Protein AF-A0A2S0KLB3-F1 (afdb_monomer)

Radius of gyration: 21.12 Å; Cα contacts (8 Å, |Δi|>4): 701; chains: 1; bounding box: 52×57×59 Å

pLDDT: mean 80.95, std 12.19, range [44.28, 96.44]

Mean predicted aligned error: 9.34 Å

Structure (mmCIF, N/CA/C/O backbone):
data_AF-A0A2S0KLB3-F1
#
_entry.id   AF-A0A2S0KLB3-F1
#
loop_
_atom_site.group_PDB
_atom_site.id
_atom_site.type_symbol
_atom_site.label_atom_id
_atom_site.label_alt_id
_atom_site.label_comp_id
_atom_site.label_asym_id
_atom_site.label_entity_id
_atom_site.label_seq_id
_atom_site.pdbx_PDB_ins_code
_atom_site.Cartn_x
_atom_site.Cartn_y
_atom_site.Cartn_z
_atom_site.occupancy
_atom_site.B_iso_or_equiv
_atom_site.auth_seq_id
_atom_site.auth_comp_id
_atom_site.auth_asym_id
_atom_site.auth_atom_id
_atom_site.pdbx_PDB_model_num
ATOM 1 N N . MET A 1 1 ? -7.051 14.221 -6.374 1.00 52.59 1 MET A N 1
ATOM 2 C CA . MET A 1 1 ? -5.696 14.296 -5.794 1.00 52.59 1 MET A CA 1
ATOM 3 C C . MET A 1 1 ? -5.839 14.558 -4.306 1.00 52.59 1 MET A C 1
ATOM 5 O O . MET A 1 1 ? -6.604 15.444 -3.936 1.00 52.59 1 MET A O 1
ATOM 9 N N . LEU A 1 2 ? -5.177 13.761 -3.472 1.00 54.44 2 LEU A N 1
ATOM 10 C CA . LEU A 1 2 ? -5.046 14.042 -2.041 1.00 54.44 2 LEU A CA 1
ATOM 11 C C . LEU A 1 2 ? -3.918 15.052 -1.850 1.00 54.44 2 LEU A C 1
ATOM 13 O O . LEU A 1 2 ? -2.871 14.903 -2.474 1.00 54.44 2 LEU A O 1
ATOM 17 N N . ALA A 1 3 ? -4.148 16.088 -1.052 1.00 56.41 3 ALA A N 1
ATOM 18 C CA . ALA A 1 3 ? -3.131 17.074 -0.711 1.00 56.41 3 ALA A CA 1
ATOM 19 C C . ALA A 1 3 ? -3.462 17.727 0.633 1.00 56.41 3 ALA A C 1
ATOM 21 O O . ALA A 1 3 ? -4.631 17.884 0.984 1.00 56.41 3 ALA A O 1
ATOM 22 N N . SER A 1 4 ? -2.447 18.178 1.360 1.00 50.91 4 SER A N 1
ATOM 23 C CA . SER A 1 4 ? -2.658 18.911 2.607 1.00 50.91 4 SER A CA 1
ATOM 24 C C . SER A 1 4 ? -2.871 20.404 2.321 1.00 50.91 4 SER A C 1
ATOM 26 O O . SER A 1 4 ? -2.169 21.022 1.518 1.00 50.91 4 SER A O 1
ATOM 28 N N . LYS A 1 5 ? -3.873 21.007 2.962 1.00 48.81 5 LYS A N 1
ATOM 29 C CA . LYS A 1 5 ? -4.215 22.429 2.853 1.00 48.81 5 LYS A CA 1
ATOM 30 C C . LYS A 1 5 ? -3.692 23.181 4.061 1.00 48.81 5 LYS A C 1
ATOM 32 O O . LYS A 1 5 ? -3.936 22.771 5.188 1.00 48.81 5 LYS A O 1
ATOM 37 N N . LYS A 1 6 ? -3.058 24.332 3.837 1.00 44.28 6 LYS A N 1
ATOM 38 C CA . LYS A 1 6 ? -2.685 25.228 4.931 1.00 44.28 6 LYS A CA 1
ATOM 39 C C . LYS A 1 6 ? -3.935 25.800 5.615 1.00 44.28 6 LYS A C 1
ATOM 41 O O . LYS A 1 6 ? -4.765 26.432 4.959 1.00 44.28 6 LYS A O 1
ATOM 46 N N . ASN A 1 7 ? -4.058 25.609 6.921 1.00 53.88 7 ASN A N 1
ATOM 47 C CA . ASN A 1 7 ? -5.077 26.222 7.753 1.00 53.88 7 ASN A CA 1
ATOM 48 C C . ASN A 1 7 ? -4.801 27.733 7.865 1.00 53.88 7 ASN A C 1
ATOM 50 O O . ASN A 1 7 ? -3.812 28.164 8.460 1.00 53.88 7 ASN A O 1
ATOM 54 N N . ASN A 1 8 ? -5.665 28.552 7.261 1.00 46.59 8 ASN A N 1
ATOM 55 C CA . ASN A 1 8 ? -5.492 30.008 7.209 1.00 46.59 8 ASN A CA 1
ATOM 56 C C . ASN A 1 8 ? -5.774 30.712 8.551 1.00 46.59 8 ASN A C 1
ATOM 58 O O . ASN A 1 8 ? -5.526 31.911 8.660 1.00 46.59 8 ASN A O 1
ATOM 62 N N . GLU A 1 9 ? -6.268 29.989 9.559 1.00 49.78 9 GLU A N 1
ATOM 63 C CA . GLU A 1 9 ? -6.502 30.503 10.916 1.00 49.78 9 GLU A CA 1
ATOM 64 C C . GLU A 1 9 ? -5.335 30.211 11.881 1.00 49.78 9 GLU A C 1
ATOM 66 O O . GLU A 1 9 ? -5.358 30.648 13.032 1.00 49.78 9 GLU A O 1
ATOM 71 N N . ALA A 1 10 ? -4.287 29.514 11.420 1.00 46.91 10 ALA A N 1
ATOM 72 C CA . ALA A 1 10 ? -3.115 29.189 12.228 1.00 46.91 10 ALA A CA 1
ATOM 73 C C . ALA A 1 10 ? -2.302 30.449 12.589 1.00 46.91 10 ALA A C 1
ATOM 75 O O . ALA A 1 10 ? -1.880 31.226 11.726 1.00 46.91 10 ALA A O 1
ATOM 76 N N . SER A 1 11 ? -2.066 30.650 13.886 1.00 48.19 11 SER A N 1
ATOM 77 C CA . SER A 1 11 ? -1.257 31.751 14.417 1.00 48.19 11 SER A CA 1
ATOM 78 C C . SER A 1 11 ? 0.243 31.417 14.364 1.00 48.19 11 SER A C 1
ATOM 80 O O . SER A 1 11 ? 0.626 30.266 14.185 1.00 48.19 11 SER A O 1
ATOM 82 N N . GLN A 1 12 ? 1.127 32.401 14.569 1.00 46.44 12 GLN A N 1
ATOM 83 C CA . GLN A 1 12 ? 2.588 32.185 14.543 1.00 46.44 12 GLN A CA 1
ATOM 84 C C . GLN A 1 12 ? 3.124 31.199 15.606 1.00 46.44 12 GLN A C 1
ATOM 86 O O . GLN A 1 12 ? 4.281 30.805 15.511 1.00 46.44 12 GLN A O 1
ATOM 91 N N . ASN A 1 13 ? 2.305 30.797 16.586 1.00 51.09 13 ASN A N 1
ATOM 92 C CA . ASN A 1 13 ? 2.673 29.858 17.656 1.00 51.09 13 ASN A CA 1
ATOM 93 C C . ASN A 1 13 ? 1.993 28.480 17.530 1.00 51.09 13 ASN A C 1
ATOM 95 O O . ASN A 1 13 ? 2.036 27.693 18.471 1.00 51.09 13 ASN A O 1
ATOM 99 N N . THR A 1 14 ? 1.337 28.215 16.405 1.00 51.03 14 THR A N 1
ATOM 100 C CA . THR A 1 14 ? 0.611 26.973 16.107 1.00 51.03 14 THR A CA 1
ATOM 101 C C . THR A 1 14 ? 1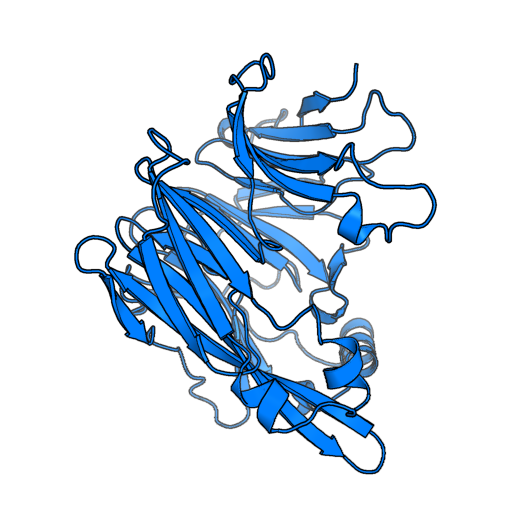.604 25.916 15.593 1.00 51.03 14 THR A C 1
ATOM 103 O O . THR A 1 14 ? 2.495 26.260 14.808 1.00 51.03 14 THR A O 1
ATOM 106 N N . SER A 1 15 ? 1.527 24.667 16.073 1.00 48.34 15 SER A N 1
ATOM 107 C CA . SER A 1 15 ? 2.479 23.610 15.675 1.00 48.34 15 SER A CA 1
ATOM 108 C C . SER A 1 15 ? 2.369 23.331 14.166 1.00 48.34 15 SER A C 1
ATOM 110 O O . SER A 1 15 ? 1.329 23.586 13.566 1.00 48.34 15 SER A O 1
ATOM 112 N N . ILE A 1 16 ? 3.424 22.822 13.513 1.00 49.75 16 ILE A N 1
ATOM 113 C CA . ILE A 1 16 ? 3.393 22.543 12.058 1.00 49.75 16 ILE A CA 1
ATOM 114 C C . ILE A 1 16 ? 2.244 21.597 11.670 1.00 49.75 16 ILE A C 1
ATOM 116 O O . ILE A 1 16 ? 1.658 21.763 10.602 1.00 49.75 16 ILE A O 1
ATOM 120 N N . GLU A 1 17 ? 1.890 20.663 12.548 1.00 49.84 17 GLU A N 1
ATOM 121 C CA . GLU A 1 17 ? 0.785 19.712 12.369 1.00 49.84 17 GLU A CA 1
ATOM 122 C C . GLU A 1 17 ? -0.585 20.413 12.411 1.00 49.84 17 GLU A C 1
ATOM 124 O O . GLU A 1 17 ? -1.495 20.054 11.676 1.00 49.84 17 GLU A O 1
ATOM 129 N N . GLU A 1 18 ? -0.722 21.496 13.180 1.00 53.16 18 GLU A N 1
ATOM 130 C CA . GLU A 1 18 ? -1.932 22.330 13.224 1.00 53.16 18 GLU A CA 1
ATOM 131 C C . GLU A 1 18 ? -2.023 23.326 12.042 1.00 53.16 18 GLU A C 1
ATOM 133 O O . GLU A 1 18 ? -3.058 23.971 11.826 1.00 53.16 18 GLU A O 1
ATOM 138 N N . ILE A 1 19 ? -0.942 23.470 11.261 1.00 54.00 19 ILE A N 1
ATOM 139 C CA . ILE A 1 19 ? -0.879 24.348 10.084 1.00 54.00 19 ILE A CA 1
ATOM 140 C C . ILE A 1 19 ? -1.455 23.663 8.844 1.00 54.00 19 ILE A C 1
ATOM 142 O O . ILE A 1 19 ? -1.856 24.380 7.931 1.00 54.00 19 ILE A O 1
ATOM 146 N N . TYR A 1 20 ? -1.539 22.332 8.778 1.00 56.25 20 TYR A N 1
ATOM 147 C CA . TYR A 1 20 ? -1.995 21.621 7.581 1.00 56.25 20 TYR A CA 1
ATOM 148 C C . TYR A 1 20 ? -3.136 20.642 7.884 1.00 56.25 20 TYR A C 1
ATOM 150 O O . TYR A 1 20 ? -3.095 19.909 8.858 1.00 56.25 20 TYR A O 1
ATOM 158 N N . GLN A 1 21 ? -4.169 20.642 7.041 1.00 70.00 21 GLN A N 1
ATOM 159 C CA . GLN A 1 21 ? -5.309 19.726 7.121 1.00 70.00 21 GLN A CA 1
ATOM 160 C C . GLN A 1 21 ? -5.380 18.862 5.868 1.00 70.00 21 GLN A C 1
ATOM 162 O O . GLN A 1 21 ? -5.258 19.377 4.752 1.00 70.00 21 GLN A O 1
ATOM 167 N N . ASP A 1 22 ? -5.636 17.569 6.034 1.00 76.44 22 ASP A N 1
ATOM 168 C CA . ASP A 1 22 ? -5.776 16.656 4.904 1.00 76.44 22 ASP A CA 1
ATOM 169 C C . ASP A 1 22 ? -7.041 16.955 4.106 1.00 76.44 22 ASP A C 1
ATOM 171 O O . ASP A 1 22 ? -8.154 16.987 4.638 1.00 76.44 22 ASP A O 1
ATOM 175 N N . CYS A 1 23 ? -6.861 17.193 2.806 1.00 74.81 23 CYS A N 1
ATOM 176 C CA . CYS A 1 23 ? -7.927 17.588 1.900 1.00 74.81 23 CYS A CA 1
ATOM 177 C C . CYS A 1 23 ? -7.926 16.741 0.623 1.00 74.81 23 CYS A C 1
ATOM 179 O O . CYS A 1 23 ? -6.888 16.353 0.079 1.00 74.81 23 CYS A O 1
ATOM 181 N N . LEU A 1 24 ? -9.120 16.507 0.087 1.00 80.25 24 LEU A N 1
ATOM 182 C CA . LEU A 1 24 ? -9.308 15.949 -1.245 1.00 80.25 24 LEU A CA 1
ATOM 183 C C . LEU A 1 24 ? -9.639 17.072 -2.223 1.00 80.25 24 LEU A C 1
ATOM 185 O O . LEU A 1 24 ? -10.612 17.805 -2.033 1.00 80.25 24 LEU A O 1
ATOM 189 N N . TYR A 1 25 ? -8.882 17.141 -3.315 1.00 78.06 25 TYR A N 1
ATOM 190 C CA . TYR A 1 25 ? -9.147 18.047 -4.424 1.00 78.06 25 TYR A CA 1
ATOM 191 C C . TYR A 1 25 ? -9.512 17.296 -5.701 1.00 78.06 25 TYR A C 1
ATOM 193 O O . TYR A 1 25 ? -8.871 16.310 -6.084 1.00 78.06 25 TYR A O 1
ATOM 201 N N . GLU A 1 26 ? -10.503 17.825 -6.409 1.00 77.75 26 GLU A N 1
ATOM 202 C CA . GLU A 1 26 ? -10.708 17.569 -7.829 1.00 77.75 26 GLU A CA 1
ATOM 203 C C . GLU A 1 26 ? -9.756 18.471 -8.619 1.00 77.75 26 GLU A C 1
ATOM 205 O O . GLU A 1 26 ? -9.756 19.695 -8.444 1.00 77.75 26 GLU A O 1
ATOM 210 N N . VAL A 1 27 ? -8.943 17.860 -9.477 1.00 70.75 27 VAL A N 1
ATOM 211 C CA . VAL A 1 27 ? -7.998 18.550 -10.359 1.00 70.75 27 VAL A CA 1
ATOM 212 C C . VAL A 1 27 ? -8.228 18.011 -11.761 1.00 70.75 27 VAL A C 1
ATOM 214 O O . VAL A 1 27 ? -8.415 16.802 -11.929 1.00 70.75 27 VAL A O 1
ATOM 217 N N . ARG A 1 28 ? -8.260 18.884 -12.772 1.00 67.00 28 ARG A N 1
ATOM 218 C CA . ARG A 1 28 ? -8.395 18.418 -14.158 1.00 67.00 28 ARG A CA 1
ATOM 219 C C . ARG A 1 28 ? -7.129 17.681 -14.582 1.00 67.00 28 ARG A C 1
ATOM 221 O O . ARG A 1 28 ? -6.047 17.928 -14.062 1.00 67.00 28 ARG A O 1
ATOM 228 N N . ILE A 1 29 ? -7.264 16.805 -15.575 1.00 62.34 29 ILE A N 1
ATOM 229 C CA . ILE A 1 29 ? -6.150 16.001 -16.109 1.00 62.34 29 ILE A CA 1
ATOM 230 C C . ILE A 1 29 ? -5.000 16.884 -16.625 1.00 62.34 29 ILE A C 1
ATOM 232 O O . ILE A 1 29 ? -3.843 16.490 -16.556 1.00 62.34 29 ILE A O 1
ATOM 236 N N . ASP A 1 30 ? -5.303 18.093 -17.105 1.00 64.69 30 ASP A N 1
ATOM 237 C CA . ASP A 1 30 ? -4.304 19.077 -17.539 1.00 64.69 30 ASP A CA 1
ATOM 238 C C . ASP A 1 30 ? -3.628 19.835 -16.376 1.00 64.69 30 ASP A C 1
ATOM 240 O O . ASP A 1 30 ? -2.866 20.774 -16.608 1.00 64.69 30 ASP A O 1
ATOM 244 N N . GLY A 1 31 ? -3.924 19.456 -15.128 1.00 55.00 31 GLY A N 1
ATOM 245 C CA . GLY A 1 31 ? -3.433 20.095 -13.910 1.00 55.00 31 GLY A CA 1
ATOM 246 C C . GLY A 1 31 ? -4.109 21.429 -13.583 1.00 55.00 31 GLY A C 1
ATOM 247 O O . GLY A 1 31 ? -3.755 22.064 -12.592 1.00 55.00 31 GLY A O 1
ATOM 248 N N . SER A 1 32 ? -5.067 21.887 -14.398 1.00 62.28 32 SER A N 1
ATOM 249 C CA . SER A 1 32 ? -5.765 23.152 -14.180 1.00 62.28 32 SER A CA 1
ATOM 250 C C . SER A 1 32 ? -7.014 22.985 -13.314 1.00 62.28 32 SER A C 1
ATOM 252 O O . SER A 1 32 ? -7.709 21.972 -13.352 1.00 62.28 32 SER A O 1
ATOM 254 N N . GLY A 1 33 ? -7.350 24.035 -12.564 1.00 61.62 33 GLY A N 1
ATOM 255 C CA . GLY A 1 33 ? -8.519 24.037 -11.690 1.00 61.62 33 GLY A CA 1
ATOM 256 C C . GLY A 1 33 ? -8.324 23.168 -10.446 1.00 61.62 33 GLY A C 1
ATOM 257 O O . GLY A 1 33 ? -7.847 22.042 -10.506 1.00 61.62 33 GLY A O 1
ATOM 258 N N . GLN A 1 34 ? -8.720 23.712 -9.302 1.00 75.88 34 GLN A N 1
ATOM 259 C CA . GLN A 1 34 ? -8.673 23.022 -8.024 1.00 75.88 34 GLN A CA 1
ATOM 260 C C . GLN A 1 34 ? -10.006 23.265 -7.332 1.00 75.88 34 GLN A C 1
ATOM 262 O O . GLN A 1 34 ? -10.343 24.404 -7.002 1.00 75.88 34 GLN A O 1
ATOM 267 N N . LYS A 1 35 ? -10.787 22.202 -7.154 1.00 81.12 35 LYS A N 1
ATOM 268 C CA . LYS A 1 35 ? -12.031 22.247 -6.386 1.00 81.12 35 LYS A CA 1
ATOM 269 C C . LYS A 1 35 ? -11.860 21.378 -5.155 1.00 81.12 35 LYS A C 1
ATOM 271 O O . LYS A 1 35 ? -11.638 20.177 -5.267 1.00 81.12 35 LYS A O 1
ATOM 276 N N . GLU A 1 36 ? -11.944 22.000 -3.988 1.00 85.38 36 GLU A N 1
ATOM 277 C CA . GLU A 1 36 ? -11.981 21.284 -2.717 1.00 85.38 36 GLU A CA 1
ATOM 278 C C . GLU A 1 36 ? -13.255 20.444 -2.658 1.00 85.38 36 GLU A C 1
ATOM 280 O O . GLU A 1 36 ? -14.358 20.950 -2.882 1.00 85.38 36 GLU A O 1
ATOM 285 N N . LEU A 1 37 ? -13.084 19.149 -2.418 1.00 82.94 37 LEU A N 1
ATOM 286 C CA . LEU A 1 37 ? -14.183 18.210 -2.268 1.00 82.94 37 LEU A CA 1
ATOM 287 C C . LEU A 1 37 ? -14.383 17.861 -0.800 1.00 82.94 37 LEU A C 1
ATOM 289 O O . LEU A 1 37 ? -15.508 17.887 -0.324 1.00 82.94 37 LEU A O 1
ATOM 293 N N . PHE A 1 38 ? -13.316 17.556 -0.072 1.00 83.81 38 PHE A N 1
ATOM 294 C CA . PHE A 1 38 ? -13.410 17.073 1.301 1.00 83.81 38 PHE A CA 1
ATOM 295 C C . PHE A 1 38 ? -12.268 17.634 2.139 1.00 83.81 38 PHE A C 1
ATOM 297 O O . PHE A 1 38 ? -11.142 17.725 1.653 1.00 83.81 38 PHE A O 1
ATOM 304 N N . VAL A 1 39 ? -12.568 17.972 3.391 1.00 83.94 39 VAL A N 1
ATOM 305 C CA . VAL A 1 39 ? -11.584 18.318 4.419 1.00 83.94 39 VAL A CA 1
ATOM 306 C C . VAL A 1 39 ? -11.770 17.319 5.543 1.00 83.94 39 VAL A C 1
ATOM 308 O O . VAL A 1 39 ? -12.872 17.190 6.082 1.00 83.94 39 VAL A O 1
ATOM 311 N N . SER A 1 40 ? -10.711 16.587 5.865 1.00 82.19 40 SER A N 1
ATOM 312 C CA . SER A 1 40 ? -10.782 15.578 6.906 1.00 82.19 40 SER A CA 1
ATOM 313 C C . SER A 1 40 ? -10.896 16.225 8.285 1.00 82.19 40 SER A C 1
ATOM 315 O O . SER A 1 40 ? -10.167 17.176 8.574 1.00 82.19 40 SER A O 1
ATOM 317 N N . PRO A 1 41 ? -11.764 15.711 9.176 1.00 75.94 41 PRO A N 1
ATOM 318 C CA . PRO A 1 41 ? -11.823 16.185 10.555 1.00 75.94 41 PRO A CA 1
ATOM 319 C C . PRO A 1 41 ? -10.599 15.763 11.384 1.00 75.94 41 PRO A C 1
ATOM 321 O O . PRO A 1 41 ? -10.411 16.288 12.478 1.00 75.94 41 PRO A O 1
ATOM 324 N N . LYS A 1 42 ? -9.811 14.794 10.898 1.00 80.44 42 LYS A N 1
ATOM 325 C CA . LYS A 1 42 ? -8.622 14.225 11.552 1.00 80.44 42 LYS A CA 1
ATOM 326 C C . LYS A 1 42 ? -7.543 13.891 10.530 1.00 80.44 42 LYS A C 1
ATOM 328 O O . LYS A 1 42 ? -7.834 13.788 9.342 1.00 80.44 42 LYS A O 1
ATOM 333 N N . GLU A 1 43 ? -6.326 13.665 10.997 1.00 81.12 43 GLU A N 1
ATOM 334 C CA . GLU A 1 43 ? -5.246 13.153 10.155 1.00 81.12 43 GLU A CA 1
ATOM 335 C C . GLU A 1 43 ? -5.639 11.814 9.507 1.00 81.12 43 GLU A C 1
ATOM 337 O O . GLU A 1 43 ? -6.207 10.922 10.155 1.00 81.12 43 GLU A O 1
ATOM 342 N N . LEU A 1 44 ? -5.374 11.702 8.207 1.00 86.06 44 LEU A N 1
ATOM 343 C CA . LEU A 1 44 ? -5.662 10.515 7.416 1.00 86.06 44 LEU A CA 1
ATOM 344 C C . LEU A 1 44 ? -4.439 9.603 7.359 1.00 86.06 44 LEU A C 1
ATOM 346 O O . LEU A 1 44 ? -3.360 10.011 6.950 1.00 86.06 44 LEU A O 1
ATOM 350 N N . TYR A 1 45 ? -4.627 8.326 7.682 1.00 82.88 45 TYR A N 1
ATOM 351 C CA . TYR A 1 45 ? -3.566 7.321 7.543 1.00 82.88 45 TYR A CA 1
ATOM 352 C C . TYR A 1 45 ? -3.462 6.772 6.125 1.00 82.88 45 TYR A C 1
ATOM 354 O O . TYR A 1 45 ? -2.388 6.442 5.631 1.00 82.88 45 TYR A O 1
ATOM 362 N N . SER A 1 46 ? -4.611 6.597 5.489 1.00 84.62 46 SER A N 1
ATOM 363 C CA . SER A 1 46 ? -4.729 5.989 4.177 1.00 84.62 46 SER A CA 1
ATOM 364 C C . SER A 1 46 ? -5.992 6.527 3.536 1.00 84.62 46 SER A C 1
ATOM 366 O O . SER A 1 46 ? -7.003 6.697 4.219 1.00 84.62 46 SER A O 1
ATOM 368 N N . ALA A 1 47 ? -5.953 6.817 2.240 1.00 87.06 47 ALA A N 1
ATOM 369 C CA . ALA A 1 47 ? -7.102 7.374 1.551 1.00 87.06 47 ALA A CA 1
ATOM 370 C C . ALA A 1 47 ? -7.081 7.059 0.055 1.00 87.06 47 ALA A C 1
ATOM 372 O O . ALA A 1 47 ? -6.033 7.084 -0.587 1.00 87.06 47 ALA A O 1
ATOM 373 N N . PHE A 1 48 ? -8.254 6.761 -0.501 1.00 84.69 48 PHE A N 1
ATOM 374 C CA . PHE A 1 48 ? -8.417 6.298 -1.876 1.00 84.69 48 PHE A CA 1
ATOM 375 C C . PHE A 1 48 ? -9.765 6.716 -2.448 1.00 84.69 48 PHE A C 1
ATOM 377 O O . PHE A 1 48 ? -10.750 6.881 -1.732 1.00 84.69 48 PHE A O 1
ATOM 384 N N . VAL A 1 49 ? -9.815 6.824 -3.770 1.00 84.50 49 VAL A N 1
ATOM 385 C CA . VAL A 1 49 ? -11.061 6.966 -4.520 1.00 84.50 49 VAL A CA 1
ATOM 386 C C . VAL A 1 49 ? -11.358 5.647 -5.221 1.00 84.50 49 VAL A C 1
ATOM 388 O O . VAL A 1 49 ? -10.499 5.124 -5.929 1.00 84.50 49 VAL A O 1
ATOM 391 N N . HIS A 1 50 ? -12.566 5.119 -5.033 1.00 86.00 50 HIS A N 1
ATOM 392 C CA . HIS A 1 50 ? -13.030 3.898 -5.688 1.00 86.00 50 HIS A CA 1
ATOM 393 C C . HIS A 1 50 ? -14.555 3.934 -5.875 1.00 86.00 50 HIS A C 1
ATOM 395 O O . HIS A 1 50 ? -15.270 4.306 -4.949 1.00 86.00 50 HIS A O 1
ATOM 401 N N . ASN A 1 51 ? -15.050 3.571 -7.065 1.00 85.69 51 ASN A N 1
ATOM 402 C CA . ASN A 1 51 ? -16.482 3.527 -7.412 1.00 85.69 51 ASN A CA 1
ATOM 403 C C . ASN A 1 51 ? -17.297 4.741 -6.909 1.00 85.69 51 ASN A C 1
ATOM 405 O O . ASN A 1 51 ? -18.291 4.572 -6.217 1.00 85.69 51 ASN A O 1
ATOM 409 N N . ASP A 1 52 ? -16.865 5.969 -7.225 1.00 87.81 52 ASP A N 1
ATOM 410 C CA . ASP A 1 52 ? -17.504 7.238 -6.813 1.00 87.81 52 ASP A CA 1
ATOM 411 C C . ASP A 1 52 ? -17.533 7.532 -5.301 1.00 87.81 52 ASP A C 1
ATOM 413 O O . ASP A 1 52 ? -18.151 8.508 -4.868 1.00 87.81 52 ASP A O 1
ATOM 417 N N . TYR A 1 53 ? -16.815 6.758 -4.489 1.00 91.06 53 TYR A N 1
ATOM 418 C CA . TYR A 1 53 ? -16.618 7.021 -3.066 1.00 91.06 53 TYR A CA 1
ATOM 419 C C . TYR A 1 53 ? -15.176 7.414 -2.767 1.00 91.06 53 TYR A C 1
ATOM 421 O O . TYR A 1 53 ? -14.221 6.920 -3.371 1.00 91.06 53 TYR A O 1
ATOM 429 N N . PHE A 1 54 ? -15.032 8.296 -1.786 1.00 91.44 54 PHE A N 1
ATOM 430 C CA . PHE A 1 54 ? -13.778 8.585 -1.123 1.00 91.44 54 PHE A CA 1
ATOM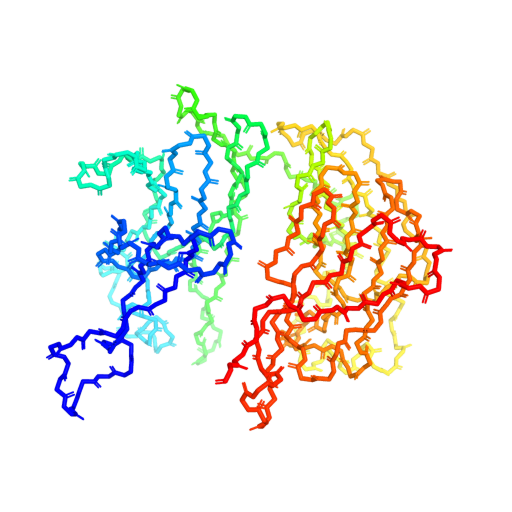 431 C C . PHE A 1 54 ? -13.717 7.781 0.176 1.00 91.44 54 PHE A C 1
ATOM 433 O O . PHE A 1 54 ? -14.548 7.974 1.061 1.00 91.44 54 PHE A O 1
ATOM 440 N N . TYR A 1 55 ? -12.752 6.872 0.263 1.00 92.56 55 TYR A N 1
ATOM 441 C CA . TYR A 1 55 ? -12.485 6.025 1.420 1.00 92.56 55 TYR A CA 1
ATOM 442 C C . TYR A 1 55 ? -11.271 6.551 2.156 1.00 92.56 55 TYR A C 1
ATOM 444 O O . TYR A 1 55 ? -10.281 6.918 1.521 1.00 92.56 55 TYR A O 1
ATOM 452 N N . PHE A 1 56 ? -11.315 6.538 3.480 1.00 92.75 56 PHE A N 1
ATOM 453 C CA . PHE A 1 56 ? -10.201 7.001 4.290 1.00 92.75 56 PHE A CA 1
ATOM 454 C C . PHE A 1 56 ? -10.174 6.330 5.662 1.00 92.75 56 PHE A C 1
ATOM 456 O O . PHE A 1 56 ? -11.193 5.843 6.156 1.00 92.75 56 PHE A O 1
ATOM 463 N N . SER A 1 57 ? -8.994 6.297 6.274 1.00 94.06 57 SER A N 1
ATOM 464 C CA . SER A 1 57 ? -8.794 5.797 7.630 1.00 94.06 57 SER A CA 1
ATOM 465 C C . SER A 1 57 ? -8.286 6.887 8.565 1.00 94.06 57 SER A C 1
ATOM 467 O O . SER A 1 57 ? -7.458 7.715 8.188 1.00 94.06 57 SER A O 1
ATOM 469 N N . THR A 1 58 ? -8.778 6.868 9.802 1.00 92.50 58 THR A N 1
ATOM 470 C CA . THR A 1 58 ? -8.396 7.800 10.874 1.00 92.50 58 THR A CA 1
ATOM 471 C C . THR A 1 58 ? -8.062 7.028 12.146 1.00 92.50 58 THR A C 1
ATOM 473 O O . THR A 1 58 ? -8.566 5.921 12.361 1.00 92.50 58 THR A O 1
ATOM 476 N N . SER A 1 59 ? -7.218 7.600 13.005 1.00 91.75 59 SER A N 1
ATOM 477 C CA . SER A 1 59 ? -6.924 7.054 14.332 1.00 91.75 59 SER A CA 1
ATOM 478 C C . SER A 1 59 ? -6.695 8.162 15.350 1.00 91.75 59 SER A C 1
ATOM 480 O O . SER A 1 59 ? -6.105 9.191 15.035 1.00 91.75 59 SER A O 1
ATOM 482 N N . ASP A 1 60 ? -7.123 7.907 16.583 1.00 89.00 60 ASP A N 1
ATOM 483 C CA . ASP A 1 60 ? -6.910 8.775 17.744 1.00 89.00 60 ASP A CA 1
ATOM 484 C C . ASP A 1 60 ? -5.489 8.645 18.330 1.00 89.00 60 ASP A C 1
ATOM 486 O O . ASP A 1 60 ? -5.129 9.334 19.281 1.00 89.00 60 ASP A O 1
ATOM 490 N N . ILE A 1 61 ? -4.676 7.718 17.814 1.00 85.94 61 ILE A N 1
ATOM 491 C CA . ILE A 1 61 ? -3.437 7.307 18.477 1.00 85.94 61 ILE A CA 1
ATOM 492 C C . ILE A 1 61 ? -2.326 8.365 18.432 1.00 85.94 61 ILE A C 1
ATOM 494 O O . ILE A 1 61 ? -1.580 8.478 19.403 1.00 85.94 61 ILE A O 1
ATOM 498 N N . TRP A 1 62 ? -2.214 9.149 17.349 1.00 75.94 62 TRP A N 1
ATOM 499 C CA . TRP A 1 62 ? -1.119 10.116 17.162 1.00 75.94 62 TRP A CA 1
ATOM 500 C C . TRP A 1 62 ? -1.144 11.244 18.184 1.00 75.94 62 TRP A C 1
ATOM 502 O O . TRP A 1 62 ? -0.092 11.589 18.719 1.00 75.94 62 TRP A O 1
ATOM 512 N N . GLU A 1 63 ? -2.337 11.718 18.550 1.00 74.69 63 GLU A N 1
ATOM 513 C CA . GLU A 1 63 ? -2.522 12.724 19.603 1.00 74.69 63 GLU A CA 1
ATOM 514 C C . GLU A 1 63 ? -1.909 12.279 20.945 1.00 74.69 63 GLU A C 1
ATOM 516 O O . GLU A 1 63 ? -1.582 13.109 21.793 1.00 74.69 63 GLU A O 1
ATOM 521 N N . LEU A 1 64 ? -1.725 10.966 21.139 1.00 80.81 64 LEU A N 1
ATOM 522 C CA . LEU A 1 64 ? -1.196 10.367 22.360 1.00 80.81 64 LEU A CA 1
ATOM 523 C C . LEU A 1 64 ? 0.113 9.586 22.151 1.00 80.81 64 LEU A C 1
ATOM 525 O O . LEU A 1 64 ? 0.546 8.891 23.074 1.00 80.81 64 LEU A O 1
ATOM 529 N N . MET A 1 65 ? 0.774 9.681 20.989 1.00 78.50 65 MET A N 1
ATOM 530 C CA . MET A 1 65 ? 1.959 8.858 20.700 1.00 78.50 65 MET A CA 1
ATOM 531 C C . MET A 1 65 ? 3.143 9.150 21.623 1.00 78.50 65 MET A C 1
ATOM 533 O O . MET A 1 65 ? 3.845 8.220 22.028 1.00 78.50 65 MET A O 1
ATOM 537 N N . ASP A 1 66 ? 3.332 10.404 22.031 1.00 79.69 66 ASP A N 1
ATOM 538 C CA . ASP A 1 66 ? 4.367 10.760 23.005 1.00 79.69 66 ASP A CA 1
ATOM 539 C C . ASP A 1 66 ? 4.093 10.138 24.377 1.00 79.69 66 ASP A C 1
ATOM 541 O O . ASP A 1 66 ? 5.000 9.565 24.982 1.00 79.69 66 ASP A O 1
ATOM 545 N N . LYS A 1 67 ? 2.833 10.159 24.836 1.00 82.50 67 LYS A N 1
ATOM 546 C CA . LYS A 1 67 ? 2.422 9.508 26.090 1.00 82.50 67 LYS A CA 1
ATOM 547 C C . LYS A 1 67 ? 2.547 7.985 26.017 1.00 82.50 67 LYS A C 1
ATOM 549 O O . LYS A 1 67 ? 2.958 7.340 26.978 1.00 82.50 67 LYS A O 1
ATOM 554 N N . LEU A 1 68 ? 2.212 7.400 24.866 1.00 78.69 68 LEU A N 1
ATOM 555 C CA . LEU A 1 68 ? 2.382 5.972 24.596 1.00 78.69 68 LEU A CA 1
ATOM 556 C C . LEU A 1 68 ? 3.854 5.553 24.681 1.00 78.69 68 LEU A C 1
ATOM 558 O O . LEU A 1 68 ? 4.156 4.516 25.271 1.00 78.69 68 LEU A O 1
ATOM 562 N N . ARG A 1 69 ? 4.764 6.359 24.121 1.00 75.25 69 ARG A N 1
ATOM 563 C CA . ARG A 1 69 ? 6.214 6.106 24.135 1.00 75.25 69 ARG A CA 1
ATOM 564 C C . ARG A 1 69 ? 6.846 6.350 25.504 1.00 75.25 69 ARG A C 1
ATOM 566 O O . ARG A 1 69 ? 7.727 5.593 25.898 1.00 75.25 69 ARG A O 1
ATOM 573 N N . SER A 1 70 ? 6.410 7.378 26.231 1.00 77.31 70 SER A N 1
ATOM 574 C CA . SER A 1 70 ? 6.916 7.676 27.578 1.00 77.31 70 SER A CA 1
ATOM 575 C C . SER A 1 70 ? 6.340 6.753 28.655 1.00 77.31 70 SER A C 1
ATOM 577 O O . SER A 1 70 ? 6.914 6.630 29.735 1.00 77.31 70 SER A O 1
ATOM 579 N N . GLY A 1 71 ? 5.213 6.096 28.370 1.00 74.81 71 GLY A N 1
ATOM 580 C CA . GLY A 1 71 ? 4.484 5.270 29.326 1.00 74.81 71 GLY A CA 1
ATOM 581 C C . GLY A 1 71 ? 3.565 6.058 30.267 1.00 74.81 71 GLY A C 1
ATOM 582 O O . GLY A 1 71 ? 2.934 5.421 31.113 1.00 74.81 71 GLY A O 1
ATOM 583 N N . ASP A 1 72 ? 3.450 7.382 30.095 1.00 81.62 72 ASP A N 1
ATOM 584 C CA . ASP A 1 72 ? 2.562 8.299 30.838 1.00 81.62 72 ASP A CA 1
ATOM 585 C C . ASP A 1 72 ? 1.150 8.352 30.223 1.00 81.62 72 ASP A C 1
ATOM 587 O O . ASP A 1 72 ? 0.597 9.418 29.944 1.00 81.62 72 ASP A O 1
ATOM 591 N N . ILE A 1 73 ? 0.551 7.187 29.975 1.00 79.75 73 ILE A N 1
ATOM 592 C CA . ILE A 1 73 ? -0.837 7.086 29.516 1.00 79.75 73 ILE A CA 1
ATOM 593 C C . ILE A 1 73 ? -1.634 6.177 30.444 1.00 79.75 73 ILE A C 1
ATOM 595 O O . ILE A 1 73 ? -1.218 5.056 30.752 1.00 79.75 73 ILE A O 1
ATOM 599 N N . GLU A 1 74 ? -2.789 6.654 30.905 1.00 83.50 74 GLU A N 1
ATOM 600 C CA . GLU A 1 74 ? -3.658 5.838 31.744 1.00 83.50 74 GLU A CA 1
ATOM 601 C C . GLU A 1 74 ? -4.344 4.737 30.921 1.00 83.50 74 GLU A C 1
ATOM 603 O O . GLU A 1 74 ? -4.678 4.903 29.746 1.00 83.50 74 GLU A O 1
ATOM 608 N N . GLN A 1 75 ? -4.635 3.597 31.555 1.00 79.12 75 GLN A N 1
ATOM 609 C CA . GLN A 1 75 ? -5.347 2.497 30.891 1.00 79.12 75 GLN A CA 1
ATOM 610 C C . GLN A 1 75 ? -6.735 2.920 30.377 1.00 79.12 75 GLN A C 1
ATOM 612 O O . GLN A 1 75 ? -7.224 2.402 29.377 1.00 79.12 75 GLN A O 1
ATOM 617 N N . THR A 1 76 ? -7.381 3.860 31.064 1.00 82.50 76 THR A N 1
ATOM 618 C CA . THR A 1 76 ? -8.654 4.480 30.674 1.00 82.50 76 THR A CA 1
ATOM 619 C C . THR A 1 76 ? -8.524 5.291 29.388 1.00 82.50 76 THR A C 1
ATOM 621 O O . THR A 1 76 ? -9.377 5.154 28.515 1.00 82.50 76 THR A O 1
ATOM 624 N N . GLU A 1 77 ? -7.456 6.079 29.235 1.00 83.31 77 GLU A N 1
ATOM 625 C CA . GLU A 1 77 ? -7.147 6.796 27.991 1.00 83.31 77 GLU A CA 1
ATOM 626 C C . GLU A 1 77 ? -6.892 5.805 26.847 1.00 83.31 77 GLU A C 1
ATOM 628 O O . GLU A 1 77 ? -7.507 5.929 25.791 1.00 83.31 77 GLU A O 1
ATOM 633 N N . LEU A 1 78 ? -6.090 4.757 27.085 1.00 80.88 78 LEU A N 1
ATOM 634 C CA . LEU A 1 78 ? -5.828 3.702 26.094 1.00 80.88 78 LEU A CA 1
ATOM 635 C C . LEU A 1 78 ? -7.105 3.016 25.602 1.00 80.88 78 LEU A C 1
ATOM 637 O O . LEU A 1 78 ? -7.249 2.759 24.411 1.00 80.88 78 LEU A O 1
ATOM 641 N N . ASN A 1 79 ? -8.032 2.711 26.509 1.00 83.25 79 ASN A N 1
ATOM 642 C CA . ASN A 1 79 ? -9.274 2.018 26.170 1.00 83.25 79 ASN A CA 1
ATOM 643 C C . ASN A 1 79 ? -10.273 2.907 25.411 1.00 83.25 79 ASN A C 1
ATOM 645 O O . ASN A 1 79 ? -11.178 2.380 24.765 1.00 83.25 79 ASN A O 1
ATOM 649 N N . ASN A 1 80 ? -10.127 4.232 25.506 1.00 88.50 80 ASN A N 1
ATOM 650 C CA . ASN A 1 80 ? -10.977 5.195 24.809 1.00 88.50 80 ASN A CA 1
ATOM 651 C C . ASN A 1 80 ? -10.479 5.520 23.398 1.00 88.50 80 ASN A C 1
ATOM 653 O O . ASN A 1 80 ? -11.226 6.123 22.628 1.00 88.50 80 ASN A O 1
ATOM 657 N N . LEU A 1 81 ? -9.253 5.115 23.054 1.00 90.31 81 LEU A N 1
ATOM 658 C CA . LEU A 1 81 ? -8.736 5.239 21.699 1.00 90.31 81 LEU A CA 1
ATOM 659 C C . LEU A 1 81 ? -9.577 4.420 20.723 1.00 90.31 81 LEU A C 1
ATOM 661 O O . LEU A 1 81 ? -10.049 3.318 21.025 1.00 90.31 81 LEU A O 1
ATOM 665 N N . SER A 1 82 ? -9.744 4.964 19.527 1.00 93.56 82 SER A N 1
ATOM 666 C CA . SER A 1 82 ? -10.379 4.267 18.428 1.00 93.56 82 SER A CA 1
ATOM 667 C C . SER A 1 82 ? -9.731 4.629 17.104 1.00 93.56 82 SER A C 1
ATOM 669 O O . SER A 1 82 ? -9.014 5.620 16.967 1.00 93.56 82 SER A O 1
ATOM 671 N N . TYR A 1 83 ? -9.989 3.791 16.117 1.00 94.56 83 TYR A N 1
ATOM 672 C CA . TYR A 1 83 ? -9.577 4.027 14.746 1.00 94.56 83 TYR A CA 1
ATOM 673 C C . TYR A 1 83 ? -10.616 3.425 13.820 1.00 94.56 83 TYR A C 1
ATOM 675 O O . TYR A 1 83 ? -11.365 2.513 14.195 1.00 94.56 83 TYR A O 1
ATOM 683 N N . LYS A 1 84 ? -10.723 3.993 12.626 1.00 95.69 84 LYS A N 1
ATOM 684 C CA . LYS A 1 84 ? -11.836 3.711 11.731 1.00 95.69 84 LYS A CA 1
ATOM 685 C C . LYS A 1 84 ? -11.407 3.675 10.282 1.00 95.69 84 LYS A C 1
ATOM 687 O O . LYS A 1 84 ? -10.417 4.294 9.903 1.00 95.69 84 LYS A O 1
ATOM 692 N N . VAL A 1 85 ? -12.225 2.995 9.491 1.00 95.88 85 VAL A N 1
ATOM 693 C CA . VAL A 1 85 ? -12.306 3.170 8.044 1.00 95.88 85 VAL A CA 1
ATOM 694 C C . VAL A 1 85 ? -13.705 3.674 7.731 1.00 95.88 85 VAL A C 1
ATOM 696 O O . VAL A 1 85 ? -14.695 3.083 8.169 1.00 95.88 85 VAL A O 1
ATOM 699 N N . GLU A 1 86 ? -13.775 4.769 6.993 1.00 95.06 86 GLU A N 1
ATOM 700 C CA . GLU A 1 86 ? -15.005 5.471 6.645 1.00 95.06 86 GLU A CA 1
ATOM 701 C C . GLU A 1 86 ? -15.029 5.734 5.132 1.00 95.06 86 GLU A C 1
ATOM 703 O O . GLU A 1 86 ? -13.981 5.783 4.477 1.00 95.06 86 GLU A O 1
ATOM 708 N N . ARG A 1 87 ? -16.228 5.888 4.560 1.00 93.31 87 ARG A N 1
ATOM 709 C CA . ARG A 1 87 ? -16.404 6.332 3.172 1.00 93.31 87 ARG A CA 1
ATOM 710 C C . ARG A 1 87 ? -17.417 7.459 3.056 1.00 93.31 87 ARG A C 1
ATOM 712 O O . ARG A 1 87 ? -18.336 7.575 3.862 1.00 93.31 87 ARG A O 1
ATOM 719 N N . VAL A 1 88 ? -17.272 8.270 2.015 1.00 92.69 88 VAL A N 1
ATOM 720 C CA . VAL A 1 88 ? -18.232 9.318 1.658 1.00 92.69 88 VAL A CA 1
ATOM 721 C C . VAL A 1 88 ? -18.411 9.379 0.134 1.00 92.69 88 VAL A C 1
ATOM 723 O O . VAL A 1 88 ? -17.418 9.261 -0.589 1.00 92.69 88 VAL A O 1
ATOM 726 N N . PRO A 1 89 ? -19.639 9.547 -0.394 1.00 92.00 89 PRO A N 1
ATOM 727 C CA . PRO A 1 89 ? -19.845 9.734 -1.827 1.00 92.00 89 PRO A CA 1
ATOM 728 C C . PRO A 1 89 ? -19.129 10.993 -2.326 1.00 92.00 89 PRO A C 1
ATOM 730 O O . PRO A 1 89 ? -19.316 12.080 -1.782 1.00 92.00 89 PRO A O 1
ATOM 733 N N . ILE A 1 90 ? -18.373 10.894 -3.416 1.00 89.06 90 ILE A N 1
ATOM 734 C CA . ILE A 1 90 ? -17.660 12.035 -4.016 1.00 89.06 90 ILE A CA 1
ATOM 735 C C . ILE A 1 90 ? -18.638 13.085 -4.545 1.00 89.06 90 ILE A C 1
ATOM 737 O O . ILE A 1 90 ? -18.376 14.286 -4.479 1.00 89.06 90 ILE A O 1
ATOM 741 N N . SER A 1 91 ? -19.804 12.651 -5.026 1.00 88.12 91 SER A N 1
ATOM 742 C CA . SER A 1 91 ? -20.870 13.550 -5.471 1.00 88.12 91 SER A CA 1
ATOM 743 C C . SER A 1 91 ? -21.482 14.375 -4.333 1.00 88.12 91 SER A C 1
ATOM 745 O O . SER A 1 91 ? -22.134 15.383 -4.602 1.00 88.12 91 SER A O 1
ATOM 747 N N . ASN A 1 92 ? -21.316 13.942 -3.078 1.00 88.19 92 ASN A N 1
ATOM 748 C CA . ASN A 1 92 ? -21.811 14.634 -1.894 1.00 88.19 92 ASN A CA 1
ATOM 749 C C . ASN A 1 92 ? -20.905 14.378 -0.681 1.00 88.19 92 ASN A C 1
ATOM 751 O O . ASN A 1 92 ? -21.306 13.762 0.302 1.00 88.19 92 ASN A O 1
ATOM 755 N N . THR A 1 93 ? -19.693 14.915 -0.733 1.00 83.50 93 THR A N 1
ATOM 756 C CA . THR A 1 93 ? -18.689 14.822 0.339 1.00 83.50 93 THR A CA 1
ATOM 757 C C . THR A 1 93 ? -19.090 15.510 1.647 1.00 83.50 93 THR A C 1
ATOM 759 O O . THR A 1 93 ? -18.397 15.369 2.650 1.00 83.50 93 THR A O 1
ATOM 762 N N . SER A 1 94 ? -20.200 16.256 1.642 1.00 84.25 94 SER A N 1
ATOM 763 C CA . SER A 1 94 ? -20.791 16.875 2.832 1.00 84.25 94 SER A CA 1
ATOM 764 C C . SER A 1 94 ? -21.788 15.977 3.573 1.00 84.25 94 SER A C 1
ATOM 766 O O . SER A 1 94 ? -22.319 16.392 4.602 1.00 84.25 94 SER A O 1
ATOM 768 N N . SER A 1 95 ? -22.088 14.779 3.054 1.00 86.94 95 SER A N 1
ATOM 769 C CA . SER A 1 95 ? -22.939 13.824 3.764 1.00 86.94 95 SER A CA 1
ATOM 770 C C . SER A 1 95 ? -22.249 13.268 5.009 1.00 86.94 95 SER A C 1
ATOM 772 O O . SER A 1 95 ? -21.029 13.340 5.151 1.00 86.94 95 SER A O 1
ATOM 774 N N . GLU A 1 96 ? -23.042 12.666 5.895 1.00 89.25 96 GLU A N 1
ATOM 775 C CA . GLU A 1 96 ? -22.501 11.862 6.990 1.00 89.25 96 GLU A CA 1
ATOM 776 C C . GLU A 1 96 ? -21.608 10.748 6.427 1.00 89.25 96 GLU A C 1
ATOM 778 O O . GLU A 1 96 ? -21.921 10.152 5.390 1.00 89.25 96 GLU A O 1
ATOM 783 N N . GLN A 1 97 ? -20.475 10.519 7.089 1.00 91.62 97 GLN A N 1
ATOM 784 C CA . GLN A 1 97 ? -19.550 9.455 6.734 1.00 91.62 97 GLN A CA 1
ATOM 785 C C . GLN A 1 97 ? -20.180 8.096 7.040 1.00 91.62 97 GLN A C 1
ATOM 787 O O . GLN A 1 97 ? -20.700 7.864 8.132 1.00 91.62 97 GLN A O 1
ATOM 792 N N . GLU A 1 98 ? -20.082 7.169 6.097 1.00 93.81 98 GLU A N 1
ATOM 793 C CA . GLU A 1 98 ? -20.501 5.792 6.309 1.00 93.81 98 GLU A CA 1
ATOM 794 C C . GLU A 1 98 ? -19.355 5.001 6.943 1.00 93.81 98 GLU A C 1
ATOM 796 O O . GLU A 1 98 ? -18.246 4.937 6.404 1.00 93.81 98 GLU A O 1
ATOM 801 N N . LEU A 1 99 ? -19.617 4.410 8.110 1.00 95.12 99 LEU A N 1
ATOM 802 C CA . LEU A 1 99 ? -18.642 3.604 8.833 1.00 95.12 99 LEU A CA 1
ATOM 803 C C . LEU A 1 99 ? -18.500 2.227 8.179 1.00 95.12 99 LEU A C 1
ATOM 805 O O . LEU A 1 99 ? -19.465 1.471 8.118 1.00 95.12 99 LEU A O 1
ATOM 809 N N . ILE A 1 100 ? -17.277 1.883 7.780 1.00 96.38 100 ILE A N 1
ATOM 810 C CA . ILE A 1 100 ? -16.936 0.562 7.239 1.00 96.38 100 ILE A CA 1
ATOM 811 C C . ILE A 1 100 ? -16.376 -0.326 8.346 1.00 96.38 100 ILE A C 1
ATOM 813 O O . ILE A 1 100 ? -16.847 -1.432 8.578 1.00 96.38 100 ILE A O 1
ATOM 817 N N . TYR A 1 101 ? -15.379 0.177 9.070 1.00 96.44 101 TYR A N 1
ATOM 818 C CA . TYR A 1 101 ? -14.692 -0.568 10.117 1.00 96.44 101 TYR A CA 1
ATOM 819 C C . TYR A 1 101 ? -14.414 0.329 11.315 1.00 96.44 101 TYR A C 1
ATOM 821 O O . TYR A 1 101 ? -14.083 1.504 11.155 1.00 96.44 101 TYR A O 1
ATOM 829 N N . LYS A 1 102 ? -14.504 -0.239 12.519 1.00 95.75 102 LYS A N 1
ATOM 830 C CA . LYS A 1 102 ? -14.085 0.412 13.758 1.00 95.75 102 LYS A CA 1
ATOM 831 C C . LYS A 1 102 ? -13.281 -0.557 14.608 1.00 95.75 102 LYS A C 1
ATOM 833 O O . LYS A 1 102 ? -13.804 -1.580 15.047 1.00 95.75 102 LYS A O 1
ATOM 838 N N . GLY A 1 103 ? -12.041 -0.182 14.879 1.00 94.25 103 GLY A N 1
ATOM 839 C CA . GLY A 1 103 ? -11.227 -0.791 15.912 1.00 94.25 103 GLY A CA 1
ATOM 840 C C . GLY A 1 103 ? -11.312 -0.010 17.222 1.00 94.25 103 GLY A C 1
ATOM 841 O O . GLY A 1 103 ? -11.601 1.191 17.245 1.00 94.25 103 GLY A O 1
ATOM 842 N N . SER A 1 104 ? -11.065 -0.716 18.321 1.00 92.12 104 SER A N 1
ATOM 843 C CA . SER A 1 104 ? -11.016 -0.152 19.671 1.00 92.12 104 SER A CA 1
ATOM 844 C C . SER A 1 104 ? -9.614 -0.311 20.247 1.00 92.12 104 SER A C 1
ATOM 846 O O . SER A 1 104 ? -8.951 -1.319 19.994 1.00 92.12 104 SER A O 1
ATOM 848 N N . GLY A 1 105 ? -9.199 0.647 21.069 1.00 90.12 105 GLY A N 1
ATOM 849 C CA . GLY A 1 105 ? -7.872 0.688 21.667 1.00 90.12 105 GLY A CA 1
ATOM 850 C C . GLY A 1 105 ? -6.816 1.335 20.762 1.00 90.12 105 GLY A C 1
ATOM 851 O O . GLY A 1 105 ? -7.141 1.885 19.706 1.00 90.12 105 GLY A O 1
ATOM 852 N N . PRO A 1 106 ? -5.538 1.287 21.177 1.00 89.38 106 PRO A N 1
ATOM 853 C CA . PRO A 1 106 ? -4.433 1.860 20.419 1.00 89.38 106 PRO A CA 1
ATOM 854 C C . PRO A 1 106 ? -4.199 1.051 19.138 1.00 89.38 106 PRO A C 1
ATOM 856 O O . PRO A 1 106 ? -3.675 -0.061 19.171 1.00 89.38 106 PRO A O 1
ATOM 859 N N . GLY A 1 107 ? -4.586 1.608 17.997 1.00 91.38 107 GLY A N 1
ATOM 860 C CA . GLY A 1 107 ? -4.378 0.988 16.696 1.00 91.38 107 GLY A CA 1
ATOM 861 C C . GLY A 1 107 ? -4.615 1.951 15.543 1.00 91.38 107 GLY A C 1
ATOM 862 O O . GLY A 1 107 ? -4.942 3.116 15.764 1.00 91.38 107 GLY A O 1
ATOM 863 N N . TYR A 1 108 ? -4.415 1.483 14.318 1.00 92.12 108 TYR A N 1
ATOM 864 C CA . TYR A 1 108 ? -4.603 2.269 13.101 1.00 92.12 108 TYR A CA 1
ATOM 865 C C . TYR A 1 108 ? -4.709 1.367 11.861 1.00 92.12 108 TYR A C 1
ATOM 867 O O . TYR A 1 108 ? -4.401 0.175 11.900 1.00 92.12 108 TYR A O 1
ATOM 875 N N . VAL A 1 109 ? -5.140 1.947 10.737 1.00 92.25 109 VAL A N 1
ATOM 876 C CA . VAL A 1 109 ? -5.165 1.287 9.422 1.00 92.25 109 VAL A CA 1
ATOM 877 C C . VAL A 1 109 ? -4.326 2.111 8.449 1.00 92.25 109 VAL A C 1
ATOM 879 O O . VAL A 1 109 ? -4.805 3.110 7.924 1.00 92.25 109 VAL A O 1
ATOM 882 N N . GLU A 1 110 ? -3.074 1.710 8.218 1.00 82.81 110 GLU A N 1
ATOM 883 C CA . GLU A 1 110 ? -2.133 2.431 7.330 1.00 82.81 110 GLU A CA 1
ATOM 884 C C . GLU A 1 110 ? -2.247 2.030 5.853 1.00 82.81 110 GLU A C 1
ATOM 886 O O . GLU A 1 110 ? -1.979 2.827 4.958 1.00 82.81 110 GLU A O 1
ATOM 891 N N . SER A 1 111 ? -2.673 0.797 5.572 1.00 81.94 111 SER A N 1
ATOM 892 C CA . SER A 1 111 ? -2.659 0.242 4.217 1.00 81.94 111 SER A CA 1
ATOM 893 C C . SER A 1 111 ? -4.048 -0.253 3.848 1.00 81.94 111 SER A C 1
ATOM 895 O O . SER A 1 111 ? -4.569 -1.179 4.476 1.00 81.94 111 SER A O 1
ATOM 897 N N . MET A 1 112 ? -4.630 0.385 2.829 1.00 88.62 112 MET A N 1
ATOM 898 C CA . MET A 1 112 ? -5.879 0.009 2.168 1.00 88.62 112 MET A CA 1
ATOM 899 C C . MET A 1 112 ? -5.636 -0.227 0.671 1.00 88.62 112 MET A C 1
ATOM 901 O O . MET A 1 112 ? -4.810 0.453 0.051 1.00 88.62 112 MET A O 1
ATOM 905 N N . LYS A 1 113 ? -6.330 -1.212 0.092 1.00 85.94 113 LYS A N 1
ATOM 906 C CA . LYS A 1 113 ? -6.252 -1.591 -1.328 1.00 85.94 113 LYS A CA 1
ATOM 907 C C . LYS A 1 113 ? -7.599 -2.122 -1.817 1.00 85.94 113 LYS A C 1
ATOM 909 O O . LYS A 1 113 ? -8.252 -2.882 -1.109 1.00 85.94 113 LYS A O 1
ATOM 914 N N . PHE A 1 114 ? -7.979 -1.768 -3.042 1.00 84.75 114 PHE A N 1
ATOM 915 C CA . PHE A 1 114 ? -9.215 -2.235 -3.677 1.00 84.75 114 PHE A CA 1
ATOM 916 C C . PHE A 1 114 ? -8.910 -3.308 -4.712 1.00 84.75 114 PHE A C 1
ATOM 918 O O . PHE A 1 114 ? -8.044 -3.114 -5.567 1.00 84.75 114 PHE A O 1
ATOM 925 N N . ILE A 1 115 ? -9.624 -4.428 -4.634 1.00 82.62 115 ILE A N 1
ATOM 926 C CA . ILE A 1 115 ? -9.537 -5.538 -5.585 1.00 82.62 115 ILE A CA 1
ATOM 927 C C . ILE A 1 115 ? -10.966 -5.908 -5.984 1.00 82.62 115 ILE A C 1
ATOM 929 O O . ILE A 1 115 ? -11.674 -6.584 -5.239 1.00 82.62 115 ILE A O 1
ATOM 933 N N . GLY A 1 116 ? -11.399 -5.427 -7.153 1.00 82.44 116 GLY A N 1
ATOM 934 C CA . GLY A 1 116 ? -12.818 -5.449 -7.522 1.00 82.44 116 GLY A CA 1
ATOM 935 C C . GLY A 1 116 ? -13.645 -4.689 -6.484 1.00 82.44 116 GLY A C 1
ATOM 936 O O . GLY A 1 116 ? -13.230 -3.618 -6.049 1.00 82.44 116 GLY A O 1
ATOM 937 N N . ASP A 1 117 ? -14.742 -5.291 -6.032 1.00 87.94 117 ASP A N 1
ATOM 938 C CA . ASP A 1 117 ? -15.645 -4.721 -5.022 1.00 87.94 117 ASP A CA 1
ATOM 939 C C . ASP A 1 117 ? -15.229 -5.066 -3.579 1.00 87.94 117 ASP A C 1
ATOM 941 O O . ASP A 1 117 ? -16.035 -5.018 -2.651 1.00 87.94 117 ASP A O 1
ATOM 945 N N . LYS A 1 118 ? -13.961 -5.442 -3.366 1.00 89.56 118 LYS A N 1
ATOM 946 C CA . LYS A 1 118 ? -13.424 -5.767 -2.040 1.00 89.56 118 LYS A CA 1
ATOM 947 C C . LYS A 1 118 ? -12.366 -4.775 -1.597 1.00 89.56 118 LYS A C 1
ATOM 949 O O . LYS A 1 118 ? -11.413 -4.483 -2.323 1.00 89.56 118 LYS A O 1
ATOM 954 N N . LEU A 1 119 ? -12.498 -4.318 -0.357 1.00 91.25 119 LEU A N 1
ATOM 955 C CA . LEU A 1 119 ? -11.500 -3.517 0.335 1.00 91.25 119 LEU A CA 1
ATOM 956 C C . LEU A 1 119 ? -10.636 -4.419 1.216 1.00 91.25 119 LEU A C 1
ATOM 958 O O . LEU A 1 119 ? -11.088 -4.971 2.216 1.00 91.25 119 LEU A O 1
ATOM 962 N N . HIS A 1 120 ? -9.363 -4.525 0.866 1.00 89.69 120 HIS A N 1
ATOM 963 C CA . HIS A 1 120 ? -8.349 -5.175 1.678 1.00 89.69 120 HIS A CA 1
ATOM 964 C C . HIS A 1 120 ? -7.632 -4.134 2.521 1.00 89.69 120 HIS A C 1
ATOM 966 O O . HIS A 1 120 ? -7.202 -3.102 2.002 1.00 89.69 120 HIS A O 1
ATOM 972 N N . PHE A 1 121 ? -7.453 -4.407 3.808 1.00 90.38 121 PHE A N 1
ATOM 973 C CA . PHE A 1 121 ? -6.750 -3.483 4.684 1.00 90.38 121 PHE A CA 1
ATOM 974 C C . PHE A 1 121 ? -5.994 -4.177 5.810 1.00 90.38 121 PHE A C 1
ATOM 976 O O . PHE A 1 121 ? -6.229 -5.341 6.143 1.00 90.38 121 PHE A O 1
ATOM 983 N N . SER A 1 122 ? -5.032 -3.451 6.365 1.00 89.38 122 SER A N 1
ATOM 984 C CA . SER A 1 122 ? -4.170 -3.924 7.443 1.00 89.38 122 SER 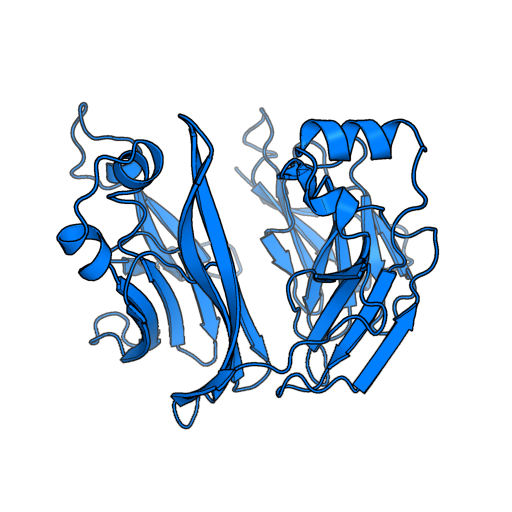A CA 1
ATOM 985 C C . SER A 1 122 ? -4.552 -3.234 8.742 1.00 89.38 122 SER A C 1
ATOM 987 O O . SER A 1 122 ? -4.412 -2.023 8.867 1.00 89.38 122 SER A O 1
ATOM 989 N N . ASP A 1 123 ? -5.053 -4.022 9.679 1.00 92.00 123 ASP A N 1
ATOM 990 C CA . ASP A 1 123 ? -5.479 -3.611 11.007 1.00 92.00 123 ASP A CA 1
ATOM 991 C C . ASP A 1 123 ? -4.313 -3.753 11.993 1.00 92.00 123 ASP A C 1
ATOM 993 O O . ASP A 1 123 ? -3.925 -4.873 12.346 1.00 92.00 123 ASP A O 1
ATOM 997 N N . TYR A 1 124 ? -3.721 -2.622 12.381 1.00 91.12 124 TYR A N 1
ATOM 998 C CA . TYR A 1 124 ? -2.602 -2.561 13.314 1.00 91.12 124 TYR A CA 1
ATOM 999 C C . TYR A 1 124 ? -3.124 -2.288 14.712 1.00 91.12 124 TYR A C 1
ATOM 1001 O O . TYR A 1 124 ? -3.744 -1.260 14.968 1.00 91.12 124 TYR A O 1
ATOM 1009 N N . THR A 1 125 ? -2.798 -3.176 15.641 1.00 90.88 125 THR A N 1
ATOM 1010 C CA . THR A 1 125 ? -3.034 -2.970 17.070 1.00 90.88 125 THR A CA 1
ATOM 1011 C C . THR A 1 125 ? -1.700 -2.841 17.777 1.00 90.88 125 THR A C 1
ATOM 1013 O O . THR A 1 125 ? -0.787 -3.636 17.549 1.00 90.88 125 THR A O 1
ATOM 1016 N N . LEU A 1 126 ? -1.563 -1.831 18.627 1.00 85.69 126 LEU A N 1
ATOM 1017 C CA . LEU A 1 126 ? -0.352 -1.613 19.398 1.00 85.69 126 LEU A CA 1
ATOM 1018 C C . LEU A 1 126 ? -0.508 -2.213 20.788 1.00 85.69 126 LEU A C 1
ATOM 1020 O O . LEU A 1 126 ? -1.499 -2.016 21.487 1.00 85.69 126 LEU A O 1
ATOM 1024 N N . THR A 1 127 ? 0.513 -2.945 21.203 1.00 80.56 127 THR A N 1
ATOM 1025 C CA . THR A 1 127 ? 0.618 -3.513 22.542 1.00 80.56 127 THR A CA 1
ATOM 1026 C C . THR A 1 127 ? 1.895 -3.022 23.189 1.00 80.56 127 THR A C 1
ATOM 1028 O O . THR A 1 127 ? 2.944 -2.942 22.555 1.00 80.56 127 THR A O 1
ATOM 1031 N N . ARG A 1 128 ? 1.810 -2.669 24.468 1.00 76.31 128 ARG A N 1
ATOM 1032 C CA . ARG A 1 128 ? 2.971 -2.248 25.245 1.00 76.31 128 ARG A CA 1
ATOM 1033 C C . ARG A 1 128 ? 3.732 -3.481 25.724 1.00 76.31 128 ARG A C 1
ATOM 1035 O O . ARG A 1 128 ? 3.139 -4.364 26.342 1.00 76.31 128 ARG A O 1
ATOM 1042 N N . LYS A 1 129 ? 5.045 -3.512 25.498 1.00 74.38 129 LYS A N 1
ATOM 1043 C CA . LYS A 1 129 ? 5.965 -4.464 26.125 1.00 74.38 129 LYS A CA 1
ATOM 1044 C C . LYS A 1 129 ? 7.010 -3.699 26.922 1.00 74.38 129 LYS A C 1
ATOM 1046 O O . LYS A 1 129 ? 7.726 -2.862 26.385 1.00 74.38 129 LYS A O 1
ATOM 1051 N N . GLU A 1 130 ? 7.095 -4.012 28.205 1.00 74.69 130 GLU A N 1
ATOM 1052 C CA . GLU A 1 130 ? 8.132 -3.482 29.085 1.00 74.69 130 GLU A CA 1
ATOM 1053 C C . GLU A 1 130 ? 9.319 -4.445 29.104 1.00 74.69 130 GLU A C 1
ATOM 1055 O O . GLU A 1 130 ? 9.151 -5.646 29.336 1.00 74.69 130 GLU A O 1
ATOM 1060 N N . GLN A 1 131 ? 10.521 -3.927 28.858 1.00 68.56 131 GLN A N 1
ATOM 1061 C CA . GLN A 1 131 ? 11.759 -4.694 28.948 1.00 68.56 131 GLN A CA 1
ATOM 1062 C C . GLN A 1 131 ? 12.786 -3.900 29.760 1.00 68.56 131 GLN A C 1
ATOM 1064 O O . GLN A 1 131 ? 13.510 -3.049 29.254 1.00 68.56 131 GLN A O 1
ATOM 1069 N N . GLY A 1 132 ? 12.829 -4.163 31.069 1.00 72.38 132 GLY A N 1
ATOM 1070 C CA . GLY A 1 132 ? 13.660 -3.394 31.996 1.00 72.38 132 GLY A CA 1
ATOM 1071 C C . GLY A 1 132 ? 13.114 -1.978 32.203 1.00 72.38 132 GLY A C 1
ATOM 1072 O O . GLY A 1 132 ? 12.009 -1.824 32.712 1.00 72.38 132 GLY A O 1
ATOM 1073 N N . HIS A 1 133 ? 13.896 -0.960 31.836 1.00 62.66 133 HIS A N 1
ATOM 1074 C CA . HIS A 1 133 ? 13.499 0.456 31.906 1.00 62.66 133 HIS A CA 1
ATOM 1075 C C . HIS A 1 133 ? 12.976 1.009 30.571 1.00 62.66 133 HIS A C 1
ATOM 1077 O O . HIS A 1 133 ? 12.658 2.192 30.489 1.00 62.66 133 HIS A O 1
ATOM 1083 N N . GLU A 1 134 ? 12.905 0.175 29.533 1.00 62.78 134 GLU A N 1
ATOM 1084 C CA . GLU A 1 134 ? 12.491 0.577 28.194 1.00 62.78 134 GLU A CA 1
ATOM 1085 C C . GLU A 1 134 ? 11.054 0.124 27.910 1.00 62.78 134 GLU A C 1
ATOM 1087 O O . GLU A 1 134 ? 10.667 -1.016 28.201 1.00 62.78 134 GLU A O 1
ATOM 1092 N N . VAL A 1 135 ? 10.254 1.037 27.354 1.00 67.25 135 VAL A N 1
ATOM 1093 C CA . VAL A 1 135 ? 8.888 0.773 26.897 1.00 67.25 135 VAL A CA 1
ATOM 1094 C C . VAL A 1 135 ? 8.918 0.640 25.380 1.00 67.25 135 VAL A C 1
ATOM 1096 O O . VAL A 1 135 ? 9.210 1.599 24.673 1.00 67.25 135 VAL A O 1
ATOM 1099 N N . MET A 1 136 ? 8.595 -0.551 24.880 1.00 68.88 136 MET A N 1
ATOM 1100 C CA . MET A 1 136 ? 8.468 -0.817 23.450 1.00 68.88 136 MET A CA 1
ATOM 1101 C C . MET A 1 136 ? 6.997 -0.952 23.062 1.00 68.88 136 MET A C 1
ATOM 1103 O O . MET A 1 136 ? 6.201 -1.573 23.773 1.00 68.88 136 MET A O 1
ATOM 1107 N N . LEU A 1 137 ? 6.641 -0.404 21.901 1.00 73.69 137 LEU A N 1
ATOM 1108 C CA . LEU A 1 137 ? 5.346 -0.630 21.267 1.00 73.69 137 LEU A CA 1
ATOM 1109 C C . LEU A 1 137 ? 5.500 -1.751 20.242 1.00 73.69 137 LEU A C 1
ATOM 1111 O O . LEU A 1 137 ? 6.272 -1.637 19.296 1.00 73.69 137 LEU A O 1
ATOM 1115 N N . ILE A 1 138 ? 4.762 -2.835 20.441 1.00 76.44 138 ILE A N 1
ATOM 1116 C CA . ILE A 1 138 ? 4.686 -3.956 19.511 1.00 76.44 138 ILE A CA 1
ATOM 1117 C C . ILE A 1 138 ? 3.421 -3.797 18.689 1.00 76.44 138 ILE A C 1
ATOM 1119 O O . ILE A 1 138 ? 2.318 -3.797 19.243 1.00 76.44 138 ILE A O 1
ATOM 1123 N N . SER A 1 139 ? 3.580 -3.708 17.374 1.00 80.06 139 SER A N 1
ATOM 1124 C CA . SER A 1 139 ? 2.471 -3.773 16.436 1.00 80.06 139 SER A CA 1
ATOM 1125 C C . SER A 1 139 ? 2.107 -5.227 16.135 1.00 80.06 139 SER A C 1
ATOM 1127 O O . SER A 1 139 ? 2.946 -6.043 15.760 1.00 80.06 139 SER A O 1
ATOM 1129 N N . ASN A 1 140 ? 0.828 -5.556 16.289 1.00 84.00 140 ASN A N 1
ATOM 1130 C CA . ASN A 1 140 ? 0.243 -6.787 15.777 1.00 84.00 140 ASN A CA 1
ATOM 1131 C C . ASN A 1 140 ? -0.630 -6.436 14.580 1.00 84.00 140 ASN A C 1
ATOM 1133 O O . ASN A 1 140 ? -1.494 -5.563 14.679 1.00 84.00 140 ASN A O 1
ATOM 1137 N N . VAL A 1 141 ? -0.416 -7.133 13.466 1.00 86.06 141 VAL A N 1
ATOM 1138 C CA . VAL A 1 141 ? -1.096 -6.849 12.200 1.00 86.06 141 VAL A CA 1
ATOM 1139 C C . VAL A 1 141 ? -2.074 -7.961 11.871 1.00 86.06 141 VAL A C 1
ATOM 1141 O O . VAL A 1 141 ? -1.683 -9.116 11.697 1.00 86.06 141 VAL A O 1
ATOM 1144 N N . THR A 1 142 ? -3.345 -7.605 11.715 1.00 87.50 142 THR A N 1
ATOM 1145 C CA . THR A 1 142 ? -4.359 -8.488 11.137 1.00 87.50 142 THR A CA 1
ATOM 1146 C C . THR A 1 142 ? -4.718 -7.978 9.750 1.00 87.50 142 THR A C 1
ATOM 1148 O O . THR A 1 142 ? -5.080 -6.821 9.574 1.00 87.50 142 THR A O 1
ATOM 1151 N N . LYS A 1 143 ? -4.624 -8.830 8.731 1.00 87.06 143 LYS A N 1
ATOM 1152 C CA . LYS A 1 143 ? -5.087 -8.479 7.383 1.00 87.06 143 LYS A CA 1
ATOM 1153 C C . LYS A 1 143 ? -6.585 -8.783 7.303 1.00 87.06 143 LYS A C 1
ATOM 1155 O O . LYS A 1 143 ? -7.007 -9.852 7.743 1.00 87.06 143 LYS A O 1
ATOM 1160 N N . LYS A 1 144 ? -7.381 -7.855 6.780 1.00 91.00 144 LYS A N 1
ATOM 1161 C CA . LYS A 1 144 ? -8.845 -7.948 6.688 1.00 91.00 144 LYS A CA 1
ATOM 1162 C C . LYS A 1 144 ? -9.319 -7.715 5.260 1.00 91.00 144 LYS A C 1
ATOM 1164 O O . LYS A 1 144 ? -8.644 -7.035 4.485 1.00 91.00 144 LYS A O 1
ATOM 1169 N N . ILE A 1 145 ? -10.473 -8.287 4.941 1.00 92.00 145 ILE A N 1
ATOM 1170 C CA . ILE A 1 145 ? -11.179 -8.120 3.671 1.00 92.00 145 ILE A CA 1
ATOM 1171 C C . ILE A 1 145 ? -12.599 -7.678 4.004 1.00 92.00 145 ILE A C 1
ATOM 1173 O O . ILE A 1 145 ? -13.255 -8.300 4.837 1.00 92.00 145 ILE A O 1
ATOM 1177 N N . CYS A 1 146 ? -13.044 -6.592 3.385 1.00 93.38 146 CYS A N 1
ATOM 1178 C CA . CYS A 1 146 ? -14.402 -6.078 3.465 1.00 93.38 146 CYS A CA 1
ATOM 1179 C C . CYS A 1 146 ? -15.067 -6.206 2.094 1.00 93.38 146 CYS A C 1
ATOM 1181 O O . CYS A 1 146 ? -14.518 -5.724 1.101 1.00 93.38 146 CYS A O 1
ATOM 1183 N N . ASP A 1 147 ? -16.227 -6.853 2.045 1.00 92.69 147 ASP A N 1
ATOM 1184 C CA . ASP A 1 147 ? -17.109 -6.830 0.878 1.00 92.69 147 ASP A CA 1
ATOM 1185 C C . ASP A 1 147 ? -17.835 -5.479 0.837 1.00 92.69 147 ASP A C 1
ATOM 1187 O O . ASP A 1 147 ? -18.503 -5.116 1.800 1.00 92.69 147 ASP A O 1
ATOM 1191 N N . LEU A 1 148 ? -17.669 -4.685 -0.224 1.00 90.69 148 LEU A N 1
ATOM 1192 C CA . LEU A 1 148 ? -18.190 -3.311 -0.252 1.00 90.69 148 LEU A CA 1
ATOM 1193 C C . LEU A 1 148 ? -19.694 -3.221 -0.532 1.00 90.69 148 LEU A C 1
ATOM 1195 O O . LEU A 1 148 ? -20.275 -2.155 -0.286 1.00 90.69 148 LEU A O 1
ATOM 1199 N N . ASP A 1 149 ? -20.304 -4.310 -1.008 1.00 89.25 149 ASP A N 1
ATOM 1200 C CA . ASP A 1 149 ? -21.743 -4.398 -1.248 1.00 89.25 149 ASP A CA 1
ATOM 1201 C C . ASP A 1 149 ? -22.491 -4.733 0.047 1.00 89.25 149 ASP A C 1
ATOM 1203 O O . ASP A 1 149 ? -23.555 -4.165 0.311 1.00 89.25 149 ASP A O 1
ATOM 1207 N N . THR A 1 150 ? -21.945 -5.638 0.870 1.00 92.69 150 THR A N 1
ATOM 1208 C CA . THR A 1 150 ? -22.583 -6.056 2.135 1.00 92.69 150 THR A CA 1
ATOM 1209 C C . THR A 1 150 ? -22.002 -5.394 3.382 1.00 92.69 150 THR A C 1
ATOM 1211 O O . THR A 1 150 ? -22.654 -5.387 4.425 1.00 92.69 150 THR A O 1
ATOM 1214 N N . LEU A 1 151 ? -20.801 -4.821 3.277 1.00 91.56 151 LEU A N 1
ATOM 1215 C CA . LEU A 1 151 ? -19.960 -4.346 4.382 1.00 91.56 151 LEU A CA 1
ATOM 1216 C C . LEU A 1 151 ? -19.552 -5.437 5.379 1.00 91.56 151 LEU A C 1
ATOM 1218 O O . LEU A 1 151 ? -19.098 -5.135 6.485 1.00 91.56 151 LEU A O 1
ATOM 1222 N N . ASP A 1 152 ? -19.664 -6.707 4.991 1.00 93.44 152 ASP A N 1
ATOM 1223 C CA . ASP A 1 152 ? -19.174 -7.811 5.807 1.00 93.44 152 ASP A CA 1
ATOM 1224 C C . ASP A 1 152 ? -17.644 -7.816 5.823 1.00 93.44 152 ASP A C 1
ATOM 1226 O O . ASP A 1 152 ? -16.989 -7.640 4.793 1.00 93.44 152 ASP A O 1
ATOM 1230 N N . ILE A 1 153 ? -17.069 -8.030 7.010 1.00 93.88 153 ILE A N 1
ATOM 1231 C CA . ILE A 1 153 ? -15.621 -8.030 7.226 1.00 93.88 153 ILE A CA 1
ATOM 1232 C C . ILE A 1 153 ? -15.170 -9.388 7.742 1.00 93.88 153 ILE A C 1
ATOM 1234 O O . ILE A 1 153 ? -15.641 -9.871 8.773 1.00 93.88 153 ILE A O 1
ATOM 1238 N N . GLU A 1 154 ? -14.167 -9.950 7.080 1.00 92.88 154 GLU A N 1
ATOM 1239 C CA . GLU A 1 154 ? -13.491 -11.174 7.489 1.00 92.88 154 GLU A CA 1
ATOM 1240 C C . GLU A 1 154 ? -11.975 -10.976 7.606 1.00 92.88 154 GLU A C 1
ATOM 1242 O O . GLU A 1 154 ? -11.390 -10.029 7.073 1.00 92.88 154 GLU A O 1
ATOM 1247 N N . ASN A 1 155 ? -11.318 -11.870 8.347 1.00 87.75 155 ASN A N 1
ATOM 1248 C CA . ASN A 1 155 ? -9.861 -11.904 8.371 1.00 87.75 155 ASN A CA 1
ATOM 1249 C C . ASN A 1 155 ? -9.367 -12.546 7.070 1.00 87.75 155 ASN A C 1
ATOM 1251 O O . ASN A 1 155 ? -9.803 -13.640 6.714 1.00 87.75 155 ASN A O 1
ATOM 1255 N N . ALA A 1 156 ? -8.427 -11.887 6.397 1.00 80.62 156 ALA A N 1
ATOM 1256 C CA . ALA A 1 156 ? -7.794 -12.426 5.205 1.00 80.62 156 ALA A CA 1
ATOM 1257 C C . ALA A 1 156 ? -7.017 -13.704 5.549 1.00 80.62 156 ALA A C 1
ATOM 1259 O O . ALA A 1 156 ? -6.408 -13.814 6.621 1.00 80.62 156 ALA A O 1
ATOM 1260 N N . VAL A 1 157 ? -6.983 -14.654 4.614 1.00 73.06 157 VAL A N 1
ATOM 1261 C CA . VAL A 1 157 ? -6.158 -15.857 4.753 1.00 73.06 157 VAL A CA 1
ATOM 1262 C C . VAL A 1 157 ? -4.685 -15.448 4.833 1.00 73.06 157 VAL A C 1
ATOM 1264 O O . VAL A 1 157 ? -4.128 -14.887 3.891 1.00 73.06 157 VAL A O 1
ATOM 1267 N N . GLN A 1 158 ? -4.039 -15.743 5.962 1.00 69.88 158 GLN A N 1
ATOM 1268 C CA . GLN A 1 158 ? -2.599 -15.552 6.117 1.00 69.88 158 GLN A CA 1
ATOM 1269 C C . GLN A 1 158 ? -1.853 -16.791 5.622 1.00 69.88 158 GLN A C 1
ATOM 1271 O O . GLN A 1 158 ? -2.156 -17.914 6.033 1.00 69.88 158 GLN A O 1
ATOM 1276 N N . ILE A 1 159 ? -0.842 -16.593 4.774 1.00 68.56 159 ILE A N 1
ATOM 1277 C CA . ILE A 1 159 ? 0.134 -17.651 4.508 1.00 68.56 159 ILE A CA 1
ATOM 1278 C C . ILE A 1 159 ? 0.985 -17.821 5.769 1.00 68.56 159 ILE A C 1
ATOM 1280 O O . ILE A 1 159 ? 1.450 -16.842 6.349 1.00 68.56 159 ILE A O 1
ATOM 1284 N N . GLN A 1 160 ? 1.209 -19.068 6.174 1.00 70.94 160 GLN A N 1
ATOM 1285 C CA . GLN A 1 160 ? 2.175 -19.410 7.212 1.00 70.94 160 GLN A CA 1
ATOM 1286 C C . GLN A 1 160 ? 3.382 -20.115 6.599 1.00 70.94 160 GLN A C 1
ATOM 1288 O O . GLN A 1 160 ? 3.266 -20.828 5.600 1.00 70.94 160 GLN A O 1
ATOM 1293 N N . SER A 1 161 ? 4.548 -19.915 7.211 1.00 72.75 161 SER A N 1
ATOM 1294 C CA . SER A 1 161 ? 5.739 -20.692 6.882 1.00 72.75 161 SER A CA 1
ATOM 1295 C C . SER A 1 161 ? 5.509 -22.155 7.264 1.00 72.75 161 SER A C 1
ATOM 1297 O O . SER A 1 161 ? 5.047 -22.449 8.366 1.00 72.75 161 SER A O 1
ATOM 1299 N N . ASN A 1 162 ? 5.887 -23.082 6.381 1.00 78.00 162 ASN A N 1
ATOM 1300 C CA . ASN A 1 162 ? 5.910 -24.513 6.704 1.00 78.00 162 ASN A CA 1
ATOM 1301 C C . ASN A 1 162 ? 7.110 -24.895 7.594 1.00 78.00 162 ASN A C 1
ATOM 1303 O O . ASN A 1 162 ? 7.178 -26.021 8.083 1.00 78.00 162 ASN A O 1
ATOM 1307 N N . ASN A 1 163 ? 8.064 -23.979 7.783 1.00 79.94 163 ASN A N 1
ATOM 1308 C CA . ASN A 1 163 ? 9.215 -24.139 8.661 1.00 79.94 163 ASN A CA 1
ATOM 1309 C C . ASN A 1 163 ? 8.991 -23.346 9.959 1.00 79.94 163 ASN A C 1
ATOM 1311 O O . ASN A 1 163 ? 8.814 -22.127 9.913 1.00 79.94 163 ASN A O 1
ATOM 1315 N N . SER A 1 164 ? 9.028 -24.036 11.105 1.00 83.88 164 SER A N 1
ATOM 1316 C CA . SER A 1 164 ? 8.808 -23.454 12.434 1.00 83.88 164 SER A CA 1
ATOM 1317 C C . SER A 1 164 ? 9.847 -22.418 12.840 1.00 83.88 164 SER A C 1
ATOM 1319 O O . SER A 1 164 ? 9.544 -21.581 13.689 1.00 83.88 164 SER A O 1
ATOM 1321 N N . ASP A 1 165 ? 11.035 -22.454 12.244 1.00 83.12 165 ASP A N 1
ATOM 1322 C CA . ASP A 1 165 ? 12.148 -21.564 12.581 1.00 83.12 165 ASP A CA 1
ATOM 1323 C C . ASP A 1 165 ? 12.144 -20.304 11.706 1.00 83.12 165 ASP A C 1
ATOM 1325 O O . ASP A 1 165 ? 12.924 -19.381 11.931 1.00 83.12 165 ASP A O 1
ATOM 1329 N N . LYS A 1 166 ? 11.212 -20.233 10.745 1.00 81.88 166 LYS A N 1
ATOM 1330 C CA . LYS A 1 166 ? 11.046 -19.107 9.830 1.00 81.88 166 LYS A CA 1
ATOM 1331 C C . LYS A 1 166 ? 9.719 -18.383 10.017 1.00 81.88 166 LYS A C 1
ATOM 1333 O O . LYS A 1 166 ? 8.711 -18.966 10.420 1.00 81.88 166 LYS A O 1
ATOM 1338 N N . VAL A 1 167 ? 9.718 -17.102 9.680 1.00 79.44 167 VAL A N 1
ATOM 1339 C CA . VAL A 1 167 ? 8.545 -16.229 9.607 1.00 79.44 167 VAL A CA 1
ATOM 1340 C C . VAL A 1 167 ? 8.439 -15.689 8.190 1.00 79.44 167 VAL A C 1
ATOM 1342 O O . VAL A 1 167 ? 9.445 -15.414 7.536 1.00 79.44 167 VAL A O 1
ATOM 1345 N N . LEU A 1 168 ? 7.204 -15.558 7.709 1.00 78.31 168 LEU A N 1
ATOM 1346 C CA . LEU A 1 168 ? 6.937 -14.891 6.445 1.00 78.31 168 LEU A CA 1
ATOM 1347 C C . LEU A 1 168 ? 6.830 -13.391 6.681 1.00 78.31 168 LEU A C 1
ATOM 1349 O O . LEU A 1 168 ? 6.016 -12.953 7.492 1.00 78.31 168 LEU A O 1
ATOM 1353 N N . THR A 1 169 ? 7.611 -12.613 5.942 1.00 76.50 169 THR A N 1
ATOM 1354 C CA . THR A 1 169 ? 7.367 -11.177 5.781 1.00 76.50 169 THR A CA 1
ATOM 1355 C C . THR A 1 169 ? 6.807 -10.944 4.391 1.00 76.50 169 THR A C 1
ATOM 1357 O O . THR A 1 169 ? 7.261 -11.572 3.439 1.00 76.50 169 THR A O 1
ATOM 1360 N N . SER A 1 170 ? 5.806 -10.079 4.251 1.00 76.50 170 SER A N 1
ATOM 1361 C CA . SER A 1 170 ? 5.189 -9.775 2.959 1.00 76.50 170 SER A CA 1
ATOM 1362 C C . SER A 1 170 ? 5.301 -8.293 2.628 1.00 76.50 170 SER A C 1
ATOM 1364 O O . SER A 1 170 ? 5.185 -7.456 3.520 1.00 76.50 170 SER A O 1
ATOM 1366 N N . SER A 1 171 ? 5.446 -7.971 1.344 1.00 77.56 171 SER A N 1
ATOM 1367 C CA . SER A 1 171 ? 5.163 -6.633 0.832 1.00 77.56 171 SER A CA 1
ATOM 1368 C C . SER A 1 171 ? 3.683 -6.287 1.014 1.00 77.56 171 SER A C 1
ATOM 1370 O O . SER A 1 171 ? 2.857 -7.140 1.364 1.00 77.56 171 SER A O 1
ATOM 1372 N N . ASP A 1 172 ? 3.329 -5.046 0.691 1.00 76.12 172 ASP A N 1
ATOM 1373 C CA . ASP A 1 172 ? 1.938 -4.703 0.426 1.00 76.12 172 ASP A CA 1
ATOM 1374 C C . ASP A 1 172 ? 1.364 -5.527 -0.736 1.00 76.12 172 ASP A C 1
ATOM 1376 O O . ASP A 1 172 ? 2.086 -6.007 -1.621 1.00 76.12 172 ASP A O 1
ATOM 1380 N N . MET A 1 173 ? 0.041 -5.694 -0.703 1.00 83.44 173 MET A N 1
ATOM 1381 C CA . MET A 1 173 ? -0.729 -6.305 -1.782 1.00 83.44 173 MET A CA 1
ATOM 1382 C C . MET A 1 173 ? -0.986 -5.271 -2.875 1.00 83.44 173 MET A C 1
ATOM 1384 O O . MET A 1 173 ? -1.342 -4.128 -2.583 1.00 83.44 173 MET A O 1
ATOM 1388 N N . VAL A 1 174 ? -0.863 -5.687 -4.130 1.00 86.00 174 VAL A N 1
ATOM 1389 C CA . VAL A 1 174 ? -1.134 -4.847 -5.298 1.00 86.00 174 VAL A CA 1
ATOM 1390 C C . VAL A 1 174 ? -2.216 -5.474 -6.181 1.00 86.00 174 VAL A C 1
ATOM 1392 O O . VAL A 1 174 ? -2.234 -6.702 -6.332 1.00 86.00 174 VAL A O 1
ATOM 1395 N N . PRO A 1 175 ? -3.131 -4.674 -6.757 1.00 84.00 175 PRO A N 1
ATOM 1396 C CA . PRO A 1 175 ? -4.151 -5.181 -7.670 1.00 84.00 175 PRO A CA 1
ATOM 1397 C C . PRO A 1 175 ? -3.540 -5.818 -8.922 1.00 84.00 175 PRO A C 1
ATOM 1399 O O . PRO A 1 175 ? -2.601 -5.285 -9.513 1.00 84.00 175 PRO A O 1
ATOM 1402 N N . ALA A 1 176 ? -4.119 -6.932 -9.368 1.00 82.00 176 ALA A N 1
ATOM 1403 C CA . ALA A 1 176 ? -3.755 -7.614 -10.606 1.00 82.00 176 ALA A CA 1
ATOM 1404 C C . ALA A 1 176 ? -5.011 -8.052 -11.372 1.00 82.00 176 ALA A C 1
ATOM 1406 O O . ALA A 1 176 ? -6.096 -8.144 -10.801 1.00 82.00 176 ALA A O 1
ATOM 1407 N N . LYS A 1 177 ? -4.855 -8.368 -12.663 1.00 75.69 177 LYS A N 1
ATOM 1408 C CA . LYS A 1 177 ? -5.959 -8.668 -13.596 1.00 75.69 177 LYS A CA 1
ATOM 1409 C C . LYS A 1 177 ? -7.007 -9.689 -13.101 1.00 75.69 177 LYS A C 1
ATOM 1411 O O . LYS A 1 177 ? -8.156 -9.597 -13.508 1.00 75.69 177 LYS A O 1
ATOM 1416 N N . ASP A 1 178 ? -6.641 -10.613 -12.203 1.00 78.81 178 ASP A N 1
ATOM 1417 C CA . ASP A 1 178 ? -7.548 -11.638 -11.648 1.00 78.81 178 ASP A CA 1
ATOM 1418 C C . ASP A 1 178 ? -7.387 -11.836 -10.126 1.00 78.81 178 ASP A C 1
ATOM 1420 O O . ASP A 1 178 ? -7.398 -12.965 -9.625 1.00 78.81 178 ASP A O 1
ATOM 1424 N N . GLY A 1 179 ? -7.156 -10.755 -9.383 1.00 85.81 179 GLY A N 1
ATOM 1425 C CA . GLY A 1 179 ? -7.004 -10.803 -7.930 1.00 85.81 179 GLY A CA 1
ATOM 1426 C C . GLY A 1 179 ? -5.922 -9.849 -7.465 1.00 85.81 179 GLY A C 1
ATOM 1427 O O . GLY A 1 179 ? -5.931 -8.671 -7.819 1.00 85.81 179 GLY A O 1
ATOM 1428 N N . TYR A 1 180 ? -4.981 -10.352 -6.677 1.00 87.38 180 TYR A N 1
ATOM 1429 C CA . TYR A 1 180 ? -3.896 -9.529 -6.174 1.00 87.38 180 TYR A CA 1
ATOM 1430 C C . TYR A 1 180 ? -2.582 -10.275 -6.091 1.00 87.38 180 TYR A C 1
ATOM 1432 O O . TYR A 1 180 ? -2.521 -11.509 -6.105 1.00 87.38 180 TYR A O 1
ATOM 1440 N N . MET A 1 181 ? -1.519 -9.486 -6.025 1.00 88.81 181 MET A N 1
ATOM 1441 C CA . MET A 1 181 ? -0.160 -9.978 -5.963 1.00 88.81 181 MET A CA 1
ATOM 1442 C C . MET A 1 181 ? 0.594 -9.347 -4.809 1.00 88.81 181 MET A C 1
ATOM 1444 O O . MET A 1 181 ? 0.283 -8.245 -4.372 1.00 88.81 181 MET A O 1
ATOM 1448 N N . TYR A 1 182 ? 1.563 -10.076 -4.285 1.00 87.62 182 TYR A N 1
ATOM 1449 C CA . TYR A 1 182 ? 2.489 -9.593 -3.272 1.00 87.62 182 TYR A CA 1
ATOM 1450 C C . TYR A 1 182 ? 3.747 -10.442 -3.314 1.00 87.62 182 TYR A C 1
ATOM 1452 O O . TYR A 1 182 ? 3.742 -11.571 -3.813 1.00 87.62 182 TYR A O 1
ATOM 1460 N N . ILE A 1 183 ? 4.830 -9.897 -2.782 1.00 87.38 183 ILE A N 1
ATOM 1461 C CA . ILE A 1 183 ? 6.055 -10.646 -2.552 1.00 87.38 183 ILE A CA 1
ATOM 1462 C C . ILE A 1 183 ? 6.081 -11.047 -1.093 1.00 87.38 183 ILE A C 1
ATOM 1464 O O . ILE A 1 183 ? 5.715 -10.261 -0.223 1.00 87.38 183 ILE A O 1
ATOM 1468 N N . TYR A 1 184 ? 6.539 -12.256 -0.812 1.00 85.38 184 TYR A N 1
ATOM 1469 C CA . TYR A 1 184 ? 6.918 -12.621 0.538 1.00 85.38 184 TYR A CA 1
ATOM 1470 C C . TYR A 1 184 ? 8.339 -13.177 0.591 1.00 85.38 184 TYR A C 1
ATOM 1472 O O . TYR A 1 184 ? 8.850 -13.727 -0.389 1.00 85.38 184 TYR A O 1
ATOM 1480 N N . ASN A 1 185 ? 8.949 -13.045 1.766 1.00 81.81 185 ASN A N 1
ATOM 1481 C CA . ASN A 1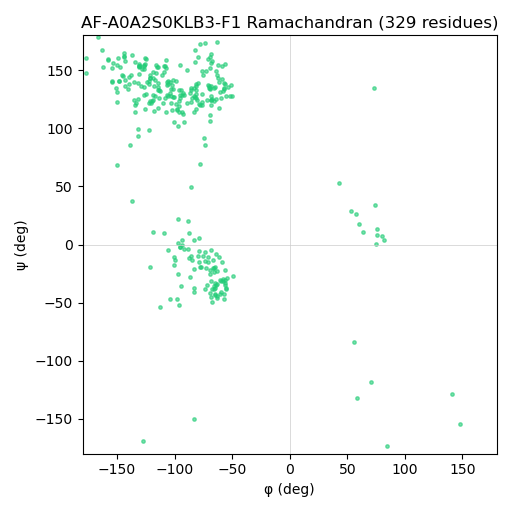 185 ? 10.261 -13.572 2.108 1.00 81.81 185 ASN A CA 1
ATOM 1482 C C . ASN A 1 185 ? 10.132 -14.560 3.270 1.00 81.81 185 ASN A C 1
ATOM 1484 O O . ASN A 1 185 ? 9.347 -14.340 4.192 1.00 81.81 185 ASN A O 1
ATOM 1488 N N . GLU A 1 186 ? 10.928 -15.625 3.247 1.00 81.25 186 GLU A N 1
ATOM 1489 C CA . GLU A 1 186 ? 11.075 -16.561 4.368 1.00 81.25 186 GLU A CA 1
ATOM 1490 C C . GLU A 1 186 ? 12.314 -16.214 5.196 1.00 81.25 186 GLU A C 1
ATOM 1492 O O . GLU A 1 186 ? 13.432 -16.543 4.798 1.00 81.25 186 GLU A O 1
ATOM 1497 N N . ILE A 1 187 ? 12.112 -15.569 6.346 1.00 78.81 187 ILE A N 1
ATOM 1498 C CA . ILE A 1 187 ? 13.184 -15.051 7.207 1.00 78.81 187 ILE A CA 1
ATOM 1499 C C . ILE A 1 187 ? 13.327 -15.917 8.458 1.00 78.81 187 ILE A C 1
ATOM 1501 O O . ILE A 1 187 ? 12.323 -16.312 9.047 1.00 78.81 187 ILE A O 1
ATOM 1505 N N . ASP A 1 188 ? 14.558 -16.187 8.888 1.00 79.94 188 ASP A N 1
ATOM 1506 C CA . ASP A 1 188 ? 14.821 -16.879 10.152 1.00 79.94 188 ASP A CA 1
ATOM 1507 C C . ASP A 1 188 ? 14.377 -16.024 11.350 1.00 79.94 188 ASP A C 1
ATOM 1509 O O . ASP A 1 188 ? 14.656 -14.825 11.416 1.00 79.94 188 ASP A O 1
ATOM 1513 N N . LYS A 1 189 ? 13.690 -16.643 12.317 1.00 82.31 189 LYS A N 1
ATOM 1514 C CA . LYS A 1 189 ? 13.150 -15.962 13.509 1.00 82.31 189 LYS A CA 1
ATOM 1515 C C . LYS A 1 189 ? 14.209 -15.204 14.296 1.00 82.31 189 LYS A C 1
ATOM 1517 O O . LYS A 1 189 ? 13.935 -14.099 14.746 1.00 82.31 189 LYS A O 1
ATOM 1522 N N . GLU A 1 190 ? 15.406 -15.774 14.407 1.00 79.75 190 GLU A N 1
ATOM 1523 C CA . GLU A 1 190 ? 16.539 -15.161 15.107 1.00 79.75 190 GLU A CA 1
ATOM 1524 C C . GLU A 1 190 ? 16.903 -13.788 14.523 1.00 79.75 190 GLU A C 1
ATOM 1526 O O . GLU A 1 190 ? 17.299 -12.897 15.265 1.00 79.75 190 GLU A O 1
ATOM 1531 N N . LEU A 1 191 ? 16.709 -13.573 13.213 1.00 76.81 191 LEU A N 1
ATOM 1532 C CA . LEU A 1 191 ? 16.973 -12.277 12.585 1.00 76.81 191 LEU A CA 1
ATOM 1533 C C . LEU A 1 191 ? 16.013 -11.192 13.095 1.00 76.81 191 LEU A C 1
ATOM 1535 O O . LEU A 1 191 ? 16.419 -10.044 13.249 1.00 76.81 191 LEU A O 1
ATOM 1539 N N . LEU A 1 192 ? 14.755 -11.552 13.371 1.00 74.31 192 LEU A N 1
ATOM 1540 C CA . LEU A 1 192 ? 13.728 -10.621 13.855 1.00 74.31 192 LEU A CA 1
ATOM 1541 C C . LEU A 1 192 ? 13.934 -10.215 15.321 1.00 74.31 192 LEU A C 1
ATOM 1543 O O . LEU A 1 192 ? 13.306 -9.263 15.777 1.00 74.31 192 LEU A O 1
ATOM 1547 N N . GLU A 1 193 ? 14.789 -10.923 16.060 1.00 75.56 193 GLU A N 1
ATOM 1548 C CA . GLU A 1 193 ? 15.129 -10.596 17.451 1.00 75.56 193 GLU A CA 1
ATOM 1549 C C . GLU A 1 193 ? 16.256 -9.557 17.560 1.00 75.56 193 GLU A C 1
ATOM 1551 O O . GLU A 1 193 ? 16.480 -9.000 18.635 1.00 75.56 193 GLU A O 1
ATOM 1556 N N . LEU A 1 194 ? 16.958 -9.285 16.458 1.00 73.25 194 LEU A N 1
ATOM 1557 C CA . LEU A 1 194 ? 18.055 -8.321 16.393 1.00 73.25 194 LEU A CA 1
ATOM 1558 C C . LEU A 1 194 ? 17.528 -6.891 16.218 1.00 73.25 194 LEU A C 1
ATOM 1560 O O . LEU A 1 194 ? 16.442 -6.679 15.682 1.00 73.25 194 LEU A O 1
ATOM 1564 N N . SER A 1 195 ? 18.313 -5.888 16.605 1.00 71.69 195 SER A N 1
ATOM 1565 C CA . SER A 1 195 ? 18.013 -4.486 16.278 1.00 71.69 195 SER A CA 1
ATOM 1566 C C . SER A 1 195 ? 18.144 -4.210 14.772 1.00 71.69 195 SER A C 1
ATOM 1568 O O . SER A 1 195 ? 18.873 -4.908 14.068 1.00 71.69 195 SER A O 1
ATOM 1570 N N . HIS A 1 196 ? 17.490 -3.161 14.256 1.00 69.31 196 HIS A N 1
ATOM 1571 C CA . HIS A 1 196 ? 17.601 -2.791 12.834 1.00 69.31 196 HIS A CA 1
ATOM 1572 C C . HIS A 1 196 ? 19.056 -2.563 12.384 1.00 69.31 196 HIS A C 1
ATOM 1574 O O . HIS A 1 196 ? 19.422 -2.972 11.283 1.00 69.31 196 HIS A O 1
ATOM 1580 N N . ASP A 1 197 ? 19.898 -1.974 13.239 1.00 68.25 197 ASP A N 1
ATOM 1581 C CA . ASP A 1 197 ? 21.316 -1.743 12.940 1.00 68.25 197 ASP A CA 1
ATOM 1582 C C . ASP A 1 197 ? 22.109 -3.056 12.856 1.00 68.25 197 ASP A C 1
ATOM 1584 O O . ASP A 1 197 ? 22.965 -3.213 11.984 1.00 68.25 197 ASP A O 1
ATOM 1588 N N . GLU A 1 198 ? 21.808 -4.027 13.722 1.00 73.50 198 GLU A N 1
ATOM 1589 C CA . GLU A 1 198 ? 22.414 -5.362 13.678 1.00 73.50 198 GLU A CA 1
ATOM 1590 C C . GLU A 1 198 ? 21.965 -6.134 12.438 1.00 73.50 198 GLU A C 1
ATOM 1592 O O . GLU A 1 198 ? 22.805 -6.701 11.736 1.00 73.50 198 GLU A O 1
ATOM 1597 N N . GLN A 1 199 ? 20.666 -6.103 12.121 1.00 72.25 199 GLN A N 1
ATOM 1598 C CA . GLN A 1 199 ? 20.122 -6.698 10.899 1.00 72.25 199 GLN A CA 1
ATOM 1599 C C . GLN A 1 199 ? 20.815 -6.098 9.663 1.00 72.25 199 GLN A C 1
ATOM 1601 O O . GLN A 1 199 ? 21.325 -6.834 8.816 1.00 72.25 199 GLN A O 1
ATOM 1606 N N . PHE A 1 200 ? 20.945 -4.769 9.599 1.00 69.75 200 PHE A N 1
ATOM 1607 C CA . PHE A 1 200 ? 21.622 -4.062 8.509 1.00 69.75 200 PHE A CA 1
ATOM 1608 C C . PHE A 1 200 ? 23.115 -4.404 8.405 1.00 69.75 200 PHE A C 1
ATOM 1610 O O . PHE A 1 200 ? 23.628 -4.671 7.315 1.00 69.75 200 PHE A O 1
ATOM 1617 N N . ALA A 1 201 ? 23.826 -4.440 9.534 1.00 70.75 201 ALA A N 1
ATOM 1618 C CA . ALA A 1 201 ? 25.239 -4.803 9.572 1.00 70.75 201 ALA A CA 1
ATOM 1619 C C . ALA A 1 201 ? 25.476 -6.249 9.115 1.00 70.75 201 ALA A C 1
ATOM 1621 O O . ALA A 1 201 ? 26.501 -6.543 8.498 1.00 70.75 201 ALA A O 1
ATOM 1622 N N . ILE A 1 202 ? 24.552 -7.162 9.405 1.00 70.06 202 ILE A N 1
ATOM 1623 C CA . ILE A 1 202 ? 24.642 -8.558 8.973 1.00 70.06 202 ILE A CA 1
ATOM 1624 C C . ILE A 1 202 ? 24.461 -8.682 7.455 1.00 70.06 202 ILE A C 1
ATOM 1626 O O . ILE A 1 202 ? 25.230 -9.407 6.814 1.00 70.06 202 ILE A O 1
ATOM 1630 N N . LEU A 1 203 ? 23.514 -7.936 6.884 1.00 66.00 203 LEU A N 1
ATOM 1631 C CA . LEU A 1 203 ? 23.225 -7.940 5.447 1.00 66.00 203 LEU A CA 1
ATOM 1632 C C . LEU A 1 203 ? 24.377 -7.348 4.633 1.00 66.00 203 LEU A C 1
ATOM 1634 O O . LEU A 1 203 ? 24.893 -8.008 3.737 1.00 66.00 203 LEU A O 1
ATOM 1638 N N . ASN A 1 204 ? 24.873 -6.167 5.013 1.00 64.50 204 ASN A N 1
ATOM 1639 C CA . ASN A 1 204 ? 25.972 -5.509 4.294 1.00 64.50 204 ASN A CA 1
ATOM 1640 C C . ASN A 1 204 ? 27.303 -6.264 4.367 1.00 64.50 204 ASN A C 1
ATOM 1642 O O . ASN A 1 204 ? 28.171 -6.080 3.517 1.00 64.50 204 ASN A O 1
ATOM 1646 N N . ASN A 1 205 ? 27.496 -7.102 5.387 1.00 64.81 205 ASN A N 1
ATOM 1647 C CA . ASN A 1 205 ? 28.710 -7.901 5.527 1.00 64.81 205 ASN A CA 1
ATOM 1648 C C . ASN A 1 205 ? 28.634 -9.256 4.792 1.00 64.81 205 ASN A C 1
ATOM 1650 O O . ASN A 1 205 ? 29.519 -10.088 5.004 1.00 64.81 205 ASN A O 1
ATOM 1654 N N . ASN A 1 206 ? 27.610 -9.498 3.956 1.00 56.22 206 ASN A N 1
ATOM 1655 C CA . ASN A 1 206 ? 27.386 -10.756 3.222 1.00 56.22 206 ASN A CA 1
ATOM 1656 C C . ASN A 1 206 ? 27.370 -12.004 4.127 1.00 56.22 206 ASN A C 1
ATOM 1658 O O . ASN A 1 206 ? 27.756 -13.097 3.708 1.00 56.22 206 ASN A O 1
ATOM 1662 N N . LYS A 1 207 ? 26.975 -11.853 5.400 1.00 53.66 207 LYS A N 1
ATOM 1663 C CA . LYS A 1 207 ? 27.017 -12.950 6.383 1.00 53.66 207 LYS A CA 1
ATOM 1664 C C . LYS A 1 207 ? 25.773 -13.838 6.362 1.00 53.66 207 LYS A C 1
ATOM 1666 O O . LYS A 1 207 ? 25.792 -14.889 6.996 1.00 53.66 207 LYS A O 1
ATOM 1671 N N . ILE A 1 208 ? 24.727 -13.447 5.636 1.00 54.94 208 ILE A N 1
ATOM 1672 C CA . ILE A 1 208 ? 23.485 -14.208 5.472 1.00 54.94 208 ILE A CA 1
ATOM 1673 C C . ILE A 1 208 ? 23.123 -14.266 3.985 1.00 54.94 208 ILE A C 1
ATOM 1675 O O . ILE A 1 208 ? 23.268 -13.279 3.267 1.00 54.94 208 ILE A O 1
ATOM 1679 N N . GLN A 1 209 ? 22.661 -15.432 3.523 1.00 57.19 209 GLN A N 1
ATOM 1680 C CA . GLN A 1 209 ? 21.983 -15.547 2.232 1.00 57.19 209 GLN A CA 1
ATOM 1681 C C . GLN A 1 209 ? 20.639 -14.833 2.328 1.00 57.19 209 GLN A C 1
ATOM 1683 O O . GLN A 1 209 ? 19.867 -15.126 3.241 1.00 57.19 209 GLN A O 1
ATOM 1688 N N . PHE A 1 210 ? 20.354 -13.922 1.395 1.00 60.53 210 PHE A N 1
ATOM 1689 C CA . PHE A 1 210 ? 19.058 -13.255 1.362 1.00 60.53 210 PHE A CA 1
ATOM 1690 C C . PHE A 1 210 ? 17.922 -14.281 1.401 1.00 60.53 210 PHE A C 1
ATOM 1692 O O . PHE A 1 210 ? 18.005 -15.316 0.728 1.00 60.53 210 PHE A O 1
ATOM 1699 N N . PRO A 1 211 ? 16.877 -14.018 2.201 1.00 68.06 211 PRO A N 1
ATOM 1700 C CA . PRO A 1 211 ? 15.752 -14.926 2.314 1.00 68.06 211 PRO A CA 1
ATOM 1701 C C . PRO A 1 211 ? 15.140 -15.152 0.931 1.00 68.06 211 PRO A C 1
ATOM 1703 O O . PRO A 1 211 ? 15.025 -14.224 0.127 1.00 68.06 211 PRO A O 1
ATOM 1706 N N . GLU A 1 212 ? 14.767 -16.401 0.646 1.00 76.81 212 GLU A N 1
ATOM 1707 C CA . GLU A 1 212 ? 14.145 -16.739 -0.629 1.00 76.81 212 GLU A CA 1
ATOM 1708 C C . GLU A 1 212 ? 12.886 -15.897 -0.842 1.00 76.81 212 GLU A C 1
ATOM 1710 O O . GLU A 1 212 ? 12.044 -15.768 0.054 1.00 76.81 212 GLU A O 1
ATOM 1715 N N . LYS A 1 213 ? 12.764 -15.359 -2.056 1.00 82.88 213 LYS A N 1
ATOM 1716 C CA . LYS A 1 213 ? 11.658 -14.503 -2.465 1.00 82.88 213 LYS A CA 1
ATOM 1717 C C . LYS A 1 213 ? 10.665 -15.246 -3.309 1.00 82.88 213 LYS A C 1
ATOM 1719 O O . LYS A 1 213 ? 11.020 -15.948 -4.258 1.00 82.88 213 LYS A O 1
ATOM 1724 N N . TYR A 1 214 ? 9.406 -15.000 -3.006 1.00 88.00 214 TYR A N 1
ATOM 1725 C CA . TYR A 1 214 ? 8.306 -15.595 -3.723 1.00 88.00 214 TYR A CA 1
ATOM 1726 C C . TYR A 1 214 ? 7.299 -14.528 -4.104 1.00 88.00 214 TYR A C 1
ATOM 1728 O O . TYR A 1 214 ? 6.790 -13.809 -3.249 1.00 88.00 214 TYR A O 1
ATOM 1736 N N . LEU A 1 215 ? 6.996 -14.461 -5.395 1.00 90.44 215 LEU A N 1
ATOM 1737 C CA . LEU A 1 215 ? 5.849 -13.734 -5.902 1.00 90.44 215 LEU A CA 1
ATOM 1738 C C . LEU A 1 215 ? 4.619 -14.623 -5.756 1.00 90.44 215 LEU A C 1
ATOM 1740 O O . LEU A 1 215 ? 4.611 -15.770 -6.206 1.00 90.44 215 LEU A O 1
ATOM 1744 N N . VAL A 1 216 ? 3.585 -14.099 -5.114 1.00 89.94 216 VAL A N 1
ATOM 1745 C CA . VAL A 1 216 ? 2.326 -14.802 -4.896 1.00 89.94 216 VAL A CA 1
ATOM 1746 C C . VAL A 1 216 ? 1.222 -14.117 -5.667 1.00 89.94 216 VAL A C 1
ATOM 1748 O O . VAL A 1 216 ? 1.067 -12.903 -5.574 1.00 89.94 216 VAL A O 1
ATOM 1751 N N . LYS A 1 217 ? 0.421 -14.915 -6.375 1.00 89.62 217 LYS A N 1
ATOM 1752 C CA . LYS A 1 217 ? -0.889 -14.521 -6.894 1.00 89.62 217 LYS A CA 1
ATOM 1753 C C . LYS A 1 217 ? -1.960 -15.145 -6.010 1.00 89.62 217 LYS A C 1
ATOM 1755 O O . LYS A 1 217 ? -1.965 -16.361 -5.800 1.00 89.62 217 LYS A O 1
ATOM 1760 N N . ALA A 1 218 ? -2.883 -14.331 -5.522 1.00 87.94 218 ALA A N 1
ATOM 1761 C CA . ALA A 1 218 ? -4.044 -14.764 -4.759 1.00 87.94 218 ALA A CA 1
ATOM 1762 C C . ALA A 1 218 ? -5.334 -14.230 -5.392 1.00 87.94 218 ALA A C 1
ATOM 1764 O O . ALA A 1 218 ? -5.317 -13.229 -6.110 1.00 87.94 218 ALA A O 1
ATOM 1765 N N . ASN A 1 219 ? -6.452 -14.917 -5.152 1.00 87.31 219 ASN A N 1
ATOM 1766 C CA . ASN A 1 219 ? -7.769 -14.402 -5.524 1.00 87.31 219 ASN A CA 1
ATOM 1767 C C . ASN A 1 219 ? -8.190 -13.266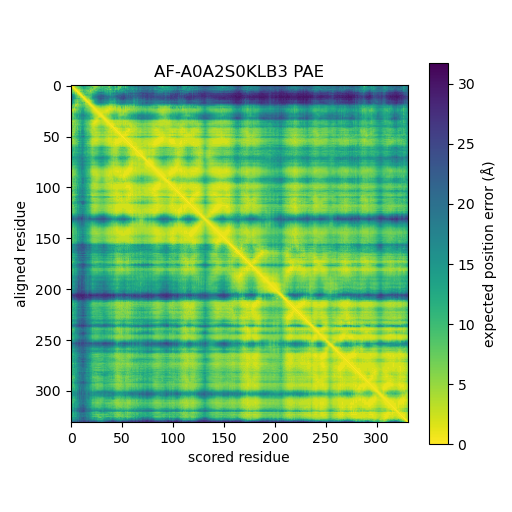 -4.574 1.00 87.31 219 ASN A C 1
ATOM 1769 O O . ASN A 1 219 ? -7.542 -13.033 -3.561 1.00 87.31 219 ASN A O 1
ATOM 1773 N N . SER A 1 220 ? -9.309 -12.601 -4.853 1.00 82.25 220 SER A N 1
ATOM 1774 C CA . SER A 1 220 ? -9.874 -11.533 -4.009 1.00 82.25 220 SER A CA 1
ATOM 1775 C C . SER A 1 220 ? -10.221 -11.947 -2.569 1.00 82.25 220 SER A C 1
ATOM 1777 O O . SER A 1 220 ? -10.410 -11.089 -1.724 1.00 82.25 220 SER A O 1
ATOM 1779 N N . ASP A 1 221 ? -10.293 -13.242 -2.255 1.00 80.12 221 ASP A N 1
ATOM 1780 C CA . ASP A 1 221 ? -10.539 -13.743 -0.886 1.00 80.12 221 ASP A CA 1
ATOM 1781 C C . ASP A 1 221 ? -9.227 -14.039 -0.136 1.00 80.12 221 ASP A C 1
ATOM 1783 O O . ASP A 1 221 ? -9.202 -14.512 0.999 1.00 80.12 221 ASP A O 1
ATOM 1787 N N . GLY A 1 222 ? -8.102 -13.818 -0.811 1.00 77.38 222 GLY A N 1
ATOM 1788 C CA . GLY A 1 222 ? -6.757 -14.084 -0.334 1.00 77.38 222 GLY A CA 1
ATOM 1789 C C . GLY A 1 222 ? -6.314 -15.533 -0.333 1.00 77.38 222 GLY A C 1
ATOM 1790 O O . GLY A 1 222 ? -5.250 -15.873 0.189 1.00 77.38 222 GLY A O 1
ATOM 1791 N N . LYS A 1 223 ? -7.065 -16.399 -1.010 1.00 83.19 223 LYS A N 1
ATOM 1792 C CA . LYS A 1 223 ? -6.610 -17.748 -1.309 1.00 83.19 223 LYS A CA 1
ATOM 1793 C C . LYS A 1 223 ? -5.515 -17.700 -2.370 1.00 83.19 223 LYS A C 1
ATOM 1795 O O . LYS A 1 223 ? -5.723 -17.218 -3.483 1.00 83.19 223 LYS A O 1
ATOM 1800 N N . VAL A 1 224 ? -4.363 -18.277 -2.037 1.00 87.00 224 VAL A N 1
ATOM 1801 C CA . VAL A 1 224 ? -3.233 -18.436 -2.959 1.00 87.00 224 VAL A CA 1
ATOM 1802 C C . VAL A 1 224 ? -3.645 -19.271 -4.170 1.00 87.00 224 VAL A C 1
ATOM 1804 O O . VAL A 1 224 ? -4.148 -20.388 -4.028 1.00 87.00 224 VAL A O 1
ATOM 1807 N N . ILE A 1 225 ? -3.406 -18.718 -5.356 1.00 89.62 225 ILE A N 1
ATOM 1808 C CA . ILE A 1 225 ? -3.585 -19.372 -6.655 1.00 89.62 225 ILE A CA 1
ATOM 1809 C C . ILE A 1 225 ? -2.238 -19.909 -7.140 1.00 89.62 225 ILE A C 1
ATOM 1811 O O . ILE A 1 225 ? -2.146 -21.055 -7.573 1.00 89.62 225 ILE A O 1
ATOM 1815 N N . GLU A 1 226 ? -1.195 -19.083 -7.059 1.00 90.25 226 GLU A N 1
ATOM 1816 C CA . GLU A 1 226 ? 0.125 -19.378 -7.611 1.00 90.25 226 GLU A CA 1
ATOM 1817 C C . GLU A 1 226 ? 1.224 -18.787 -6.726 1.00 90.25 226 GLU A C 1
ATOM 1819 O O . GLU A 1 226 ? 1.058 -17.724 -6.124 1.00 90.25 226 GLU A O 1
ATOM 1824 N N . LYS A 1 227 ? 2.352 -19.495 -6.654 1.00 89.94 227 LYS A N 1
ATOM 1825 C CA . LYS A 1 227 ? 3.567 -19.078 -5.957 1.00 89.94 227 LYS A CA 1
ATOM 1826 C C . LYS A 1 227 ? 4.754 -19.328 -6.883 1.00 89.94 227 LYS A C 1
ATOM 1828 O O . LYS A 1 227 ? 5.015 -20.477 -7.239 1.00 89.94 227 LYS A O 1
ATOM 1833 N N . THR A 1 228 ? 5.500 -18.276 -7.191 1.00 90.19 228 THR A N 1
ATOM 1834 C CA . THR A 1 228 ? 6.657 -18.316 -8.091 1.00 90.19 228 THR A CA 1
ATOM 1835 C C . THR A 1 228 ? 7.894 -17.848 -7.349 1.00 90.19 228 THR A C 1
ATOM 1837 O O . THR A 1 228 ? 7.908 -16.751 -6.795 1.00 90.19 228 THR A O 1
ATOM 1840 N N . LYS A 1 229 ? 8.940 -18.680 -7.312 1.00 88.44 229 LYS A N 1
ATOM 1841 C CA . LYS A 1 229 ? 10.236 -18.266 -6.763 1.00 88.44 229 LYS A CA 1
ATOM 1842 C C . LYS A 1 229 ? 10.845 -17.221 -7.694 1.00 88.44 229 LYS A C 1
ATOM 1844 O O . LYS A 1 229 ? 10.987 -17.486 -8.887 1.00 88.44 229 LYS A O 1
ATOM 1849 N N . LEU A 1 230 ? 11.175 -16.057 -7.149 1.00 86.69 230 LEU A N 1
ATOM 1850 C CA . LEU A 1 230 ? 11.842 -14.996 -7.896 1.00 86.69 230 LEU A CA 1
ATOM 1851 C C . LEU A 1 230 ? 13.322 -15.340 -8.079 1.00 86.69 230 LEU A C 1
ATOM 1853 O O . LEU A 1 230 ? 13.912 -16.043 -7.258 1.00 86.69 230 LEU A O 1
ATOM 1857 N N . ALA A 1 231 ? 13.900 -14.881 -9.187 1.00 82.94 231 ALA A N 1
ATOM 1858 C CA . ALA A 1 231 ? 15.310 -15.096 -9.479 1.00 82.94 231 ALA A CA 1
ATOM 1859 C C . ALA A 1 231 ? 16.208 -14.251 -8.557 1.00 82.94 231 ALA A C 1
ATOM 1861 O O . ALA A 1 231 ? 15.781 -13.245 -7.993 1.00 82.94 231 ALA A O 1
ATOM 1862 N N . ASP A 1 232 ? 17.474 -14.643 -8.424 1.00 80.44 232 ASP A N 1
ATOM 1863 C CA . ASP A 1 232 ? 18.408 -14.002 -7.486 1.00 80.44 232 ASP A CA 1
ATOM 1864 C C . ASP A 1 232 ? 18.834 -12.583 -7.917 1.00 80.44 232 ASP A C 1
ATOM 1866 O O . ASP A 1 232 ? 19.436 -11.857 -7.137 1.00 80.44 232 ASP A O 1
ATOM 1870 N N . ASN A 1 233 ? 18.519 -12.164 -9.149 1.00 82.00 233 ASN A N 1
ATOM 1871 C CA . ASN A 1 233 ? 18.818 -10.823 -9.668 1.00 82.00 233 ASN A CA 1
ATOM 1872 C C . ASN A 1 233 ? 17.783 -9.755 -9.267 1.00 82.00 233 ASN A C 1
ATOM 1874 O O . ASN A 1 233 ? 17.859 -8.612 -9.713 1.00 82.00 233 ASN A O 1
ATOM 1878 N N . PHE A 1 234 ? 16.799 -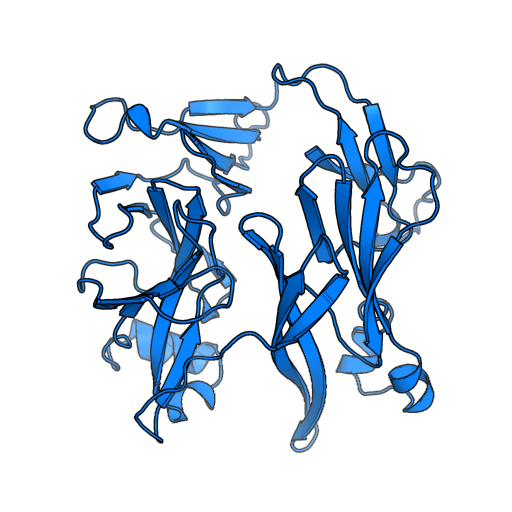10.122 -8.455 1.00 83.06 234 PHE A N 1
ATOM 1879 C CA . PHE A 1 234 ? 15.801 -9.202 -7.933 1.00 83.06 234 PHE A CA 1
ATOM 1880 C C . PHE A 1 234 ? 16.374 -8.327 -6.826 1.00 83.06 234 PHE A C 1
ATOM 1882 O O . PHE A 1 234 ? 17.151 -8.805 -5.998 1.00 83.06 234 PHE A O 1
ATOM 1889 N N . HIS A 1 235 ? 15.916 -7.075 -6.742 1.00 77.25 235 HIS A N 1
ATOM 1890 C CA . HIS A 1 235 ? 16.306 -6.179 -5.657 1.00 77.25 235 HIS A CA 1
ATOM 1891 C C . HIS A 1 235 ? 16.121 -6.834 -4.293 1.00 77.25 235 HIS A C 1
ATOM 1893 O O . HIS A 1 235 ? 15.048 -7.351 -3.970 1.00 77.25 235 HIS A O 1
ATOM 1899 N N . GLU A 1 236 ? 17.188 -6.803 -3.490 1.00 67.56 236 GLU A N 1
ATOM 1900 C CA . GLU A 1 236 ? 17.287 -7.400 -2.156 1.00 67.56 236 GLU A CA 1
ATOM 1901 C C . GLU A 1 236 ? 16.174 -6.933 -1.218 1.00 67.56 236 GLU A C 1
ATOM 1903 O O . GLU A 1 236 ? 15.673 -7.713 -0.404 1.00 67.56 236 GLU A O 1
ATOM 1908 N N . SER A 1 237 ? 15.686 -5.723 -1.446 1.00 64.75 237 SER A N 1
ATOM 1909 C CA . SER A 1 237 ? 14.578 -5.139 -0.730 1.00 64.75 237 SER A CA 1
ATOM 1910 C C . SER A 1 237 ? 13.819 -4.168 -1.618 1.00 64.75 237 SER A C 1
ATOM 1912 O O . SER A 1 237 ? 14.424 -3.329 -2.284 1.00 64.75 237 SER A O 1
ATOM 1914 N N . GLY A 1 238 ? 12.495 -4.293 -1.653 1.00 70.25 238 GLY A N 1
ATOM 1915 C CA . GLY A 1 238 ? 11.686 -3.379 -2.439 1.00 70.25 238 GLY A CA 1
ATOM 1916 C C . GLY A 1 238 ? 10.213 -3.355 -2.068 1.00 70.25 238 GLY A C 1
ATOM 1917 O O . GLY A 1 238 ? 9.672 -4.341 -1.565 1.00 70.25 238 GLY A O 1
ATOM 1918 N N . ILE A 1 239 ? 9.582 -2.208 -2.322 1.00 81.00 239 ILE A N 1
ATOM 1919 C CA . ILE A 1 239 ? 8.127 -2.063 -2.296 1.00 81.00 239 ILE A CA 1
ATOM 1920 C C . ILE A 1 239 ? 7.607 -2.577 -3.629 1.00 81.00 239 ILE A C 1
ATOM 1922 O O . ILE A 1 239 ? 8.032 -2.122 -4.694 1.00 81.00 239 ILE A O 1
ATOM 1926 N N . LEU A 1 240 ? 6.674 -3.520 -3.562 1.00 88.06 240 LEU A N 1
ATOM 1927 C CA . LEU A 1 240 ? 5.927 -3.926 -4.735 1.00 88.06 240 LEU A CA 1
ATOM 1928 C C . LEU A 1 240 ? 4.836 -2.891 -5.008 1.00 88.06 240 LEU A C 1
ATOM 1930 O O . LEU A 1 240 ? 3.955 -2.671 -4.182 1.00 88.06 240 LEU A O 1
ATOM 1934 N N . ASN A 1 241 ? 4.890 -2.306 -6.193 1.00 88.50 241 ASN A N 1
ATOM 1935 C CA . ASN A 1 241 ? 3.825 -1.526 -6.798 1.00 88.50 241 ASN A CA 1
ATOM 1936 C C . ASN A 1 241 ? 3.256 -2.334 -7.965 1.00 88.50 241 ASN A C 1
ATOM 1938 O O . ASN A 1 241 ? 3.935 -3.190 -8.534 1.00 88.50 241 ASN A O 1
ATOM 1942 N N . GLY A 1 242 ? 1.999 -2.109 -8.316 1.00 87.12 242 GLY A N 1
ATOM 1943 C CA . GLY A 1 242 ? 1.394 -2.865 -9.399 1.00 87.12 242 GLY A CA 1
ATOM 1944 C C . GLY A 1 242 ? -0.014 -2.417 -9.705 1.00 87.12 242 GLY A C 1
ATOM 1945 O O . GLY A 1 242 ? -0.758 -1.999 -8.814 1.00 87.12 242 GLY A O 1
ATOM 1946 N N . TYR A 1 243 ? -0.359 -2.536 -10.979 1.00 82.81 243 TYR A N 1
ATOM 1947 C CA . TYR A 1 243 ? -1.717 -2.372 -11.450 1.00 82.81 243 TYR A CA 1
ATOM 1948 C C . TYR A 1 243 ? -1.921 -3.249 -12.688 1.00 82.81 243 TYR A C 1
ATOM 1950 O O . TYR A 1 243 ? -1.192 -3.139 -13.675 1.00 82.81 243 TYR A O 1
ATOM 1958 N N . ASN A 1 244 ? -2.915 -4.139 -12.614 1.00 81.62 244 ASN A N 1
ATOM 1959 C CA . ASN A 1 244 ? -3.418 -4.965 -13.715 1.00 81.62 244 ASN A CA 1
ATOM 1960 C C . ASN A 1 244 ? -2.360 -5.835 -14.431 1.00 81.62 244 ASN A C 1
ATOM 1962 O O . ASN A 1 244 ? -2.250 -7.022 -14.115 1.00 81.62 244 ASN A O 1
ATOM 1966 N N . SER A 1 245 ? -1.629 -5.271 -15.405 1.00 85.38 245 SER A N 1
ATOM 1967 C CA . SER A 1 245 ? -0.744 -5.987 -16.340 1.00 85.38 245 SER A CA 1
ATOM 1968 C C . SER A 1 245 ? 0.729 -5.986 -15.933 1.00 85.38 245 SER A C 1
ATOM 1970 O O . SER A 1 245 ? 1.451 -6.909 -16.314 1.00 85.38 245 SER A O 1
ATOM 1972 N N . TYR A 1 246 ? 1.163 -4.987 -15.163 1.00 91.19 246 TYR A N 1
ATOM 1973 C CA . TYR A 1 246 ? 2.562 -4.816 -14.781 1.00 91.19 246 TYR A CA 1
ATOM 1974 C C . TYR A 1 246 ? 2.722 -4.694 -13.270 1.00 91.19 246 TYR A C 1
ATOM 1976 O O . TYR A 1 246 ? 1.853 -4.191 -12.554 1.00 91.19 246 TYR A O 1
ATOM 1984 N N . LEU A 1 247 ? 3.888 -5.130 -12.811 1.00 92.12 247 LEU A N 1
ATOM 1985 C CA . LEU A 1 247 ? 4.388 -4.912 -11.465 1.00 92.12 247 LEU A CA 1
ATOM 1986 C C . LEU A 1 247 ? 5.650 -4.053 -11.540 1.00 92.12 247 LEU A C 1
ATOM 1988 O O . LEU A 1 247 ? 6.370 -4.075 -12.538 1.00 92.12 247 LEU A O 1
ATOM 1992 N N . CYS A 1 248 ? 5.943 -3.332 -10.467 1.00 92.50 248 CYS A N 1
ATOM 1993 C CA . CYS A 1 248 ? 7.170 -2.571 -10.314 1.00 92.50 248 CYS A CA 1
ATOM 1994 C C . CYS A 1 248 ? 7.747 -2.788 -8.918 1.00 92.50 248 CYS A C 1
ATOM 1996 O O . CYS A 1 248 ? 7.087 -2.530 -7.913 1.00 92.50 248 CYS A O 1
ATOM 1998 N N . LEU A 1 249 ? 8.995 -3.235 -8.859 1.00 90.75 249 LEU A N 1
ATOM 1999 C CA . LEU A 1 249 ? 9.770 -3.321 -7.631 1.00 90.75 249 LEU A CA 1
ATOM 2000 C C . LEU A 1 249 ? 10.589 -2.048 -7.455 1.00 90.75 249 LEU A C 1
ATOM 2002 O O . LEU A 1 249 ? 11.518 -1.793 -8.218 1.00 90.75 249 LEU A O 1
ATOM 2006 N N . ASP A 1 250 ? 10.231 -1.268 -6.438 1.00 89.12 250 ASP A N 1
ATOM 2007 C CA . ASP A 1 250 ? 10.940 -0.054 -6.045 1.00 89.12 250 ASP A CA 1
ATOM 2008 C C . ASP A 1 250 ? 11.968 -0.385 -4.958 1.00 89.12 250 ASP A C 1
ATOM 2010 O O . ASP A 1 250 ? 11.589 -0.803 -3.861 1.00 89.12 250 ASP A O 1
ATOM 2014 N N . ASN A 1 251 ? 13.263 -0.241 -5.256 1.00 83.56 251 ASN A N 1
ATOM 2015 C CA . ASN A 1 251 ? 14.334 -0.687 -4.373 1.00 83.56 251 ASN A CA 1
ATOM 2016 C C . ASN A 1 251 ? 14.534 0.224 -3.145 1.00 83.56 251 ASN A C 1
ATOM 2018 O O . ASN A 1 251 ? 15.302 1.190 -3.128 1.00 83.56 251 ASN A O 1
ATOM 2022 N N . ILE A 1 252 ? 13.843 -0.121 -2.062 1.00 74.62 252 ILE A N 1
ATOM 2023 C CA . ILE A 1 252 ? 13.997 0.512 -0.752 1.00 74.62 252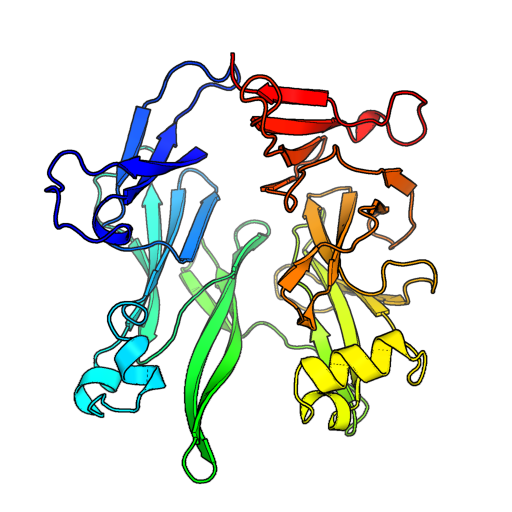 ILE A CA 1
ATOM 2024 C C . ILE A 1 252 ? 14.842 -0.371 0.158 1.00 74.62 252 ILE A C 1
ATOM 2026 O O . ILE A 1 252 ? 14.672 -1.581 0.174 1.00 74.62 252 ILE A O 1
ATOM 2030 N N . THR A 1 253 ? 15.710 0.203 0.979 1.00 65.94 253 THR A N 1
ATOM 2031 C CA . THR A 1 253 ? 16.315 -0.480 2.133 1.00 65.94 253 THR A CA 1
ATOM 2032 C C . THR A 1 253 ? 15.274 -0.617 3.248 1.00 65.94 253 THR A C 1
ATOM 2034 O O . THR A 1 253 ? 15.144 0.233 4.127 1.00 65.94 253 THR A O 1
ATOM 2037 N N . TRP A 1 254 ? 14.481 -1.689 3.178 1.00 56.44 254 TRP A N 1
ATOM 2038 C CA . TRP A 1 254 ? 13.269 -1.864 3.988 1.00 56.44 254 TRP A CA 1
ATOM 2039 C C . TRP A 1 254 ? 13.472 -1.766 5.506 1.00 56.44 254 TRP A C 1
ATOM 2041 O O . TRP A 1 254 ? 12.622 -1.203 6.184 1.00 56.44 254 TRP A O 1
ATOM 2051 N N . PHE A 1 255 ? 14.610 -2.223 6.035 1.00 54.19 255 PHE A N 1
ATOM 2052 C CA . PHE A 1 255 ? 14.937 -2.114 7.466 1.00 54.19 255 PHE A CA 1
ATOM 2053 C C . PHE A 1 255 ? 15.213 -0.684 7.937 1.00 54.19 255 PHE A C 1
ATOM 2055 O O . PHE A 1 255 ? 15.086 -0.382 9.118 1.00 54.19 255 PHE A O 1
ATOM 2062 N N . LEU A 1 256 ? 15.641 0.191 7.026 1.00 55.41 256 LEU A N 1
ATOM 2063 C CA . LEU A 1 256 ? 15.980 1.575 7.345 1.00 55.41 256 LEU A CA 1
ATOM 2064 C C . LEU A 1 256 ? 14.859 2.545 6.974 1.00 55.41 256 LEU A C 1
ATOM 2066 O O . LEU A 1 256 ? 14.960 3.724 7.307 1.00 55.41 256 LEU A O 1
ATOM 2070 N N . GLY A 1 257 ? 13.843 2.081 6.237 1.00 61.84 257 GLY A N 1
ATOM 2071 C CA . GLY A 1 257 ? 12.854 2.958 5.612 1.00 61.84 257 GLY A CA 1
ATOM 2072 C C . GLY A 1 257 ? 13.494 3.982 4.667 1.00 61.84 257 GLY A C 1
ATOM 2073 O O . GLY A 1 257 ? 12.964 5.075 4.495 1.00 61.84 257 GLY A O 1
ATOM 2074 N N . LYS A 1 258 ? 14.667 3.669 4.099 1.00 68.81 258 LYS A N 1
ATOM 2075 C CA . LYS A 1 258 ? 15.432 4.572 3.224 1.00 68.81 258 LYS A CA 1
ATOM 2076 C C . LYS A 1 258 ? 15.500 4.016 1.818 1.00 68.81 258 LYS A C 1
ATOM 2078 O O . LYS A 1 258 ? 15.476 2.804 1.627 1.00 68.81 258 LYS A O 1
ATOM 2083 N N . LEU A 1 259 ? 15.642 4.884 0.830 1.00 74.31 259 LEU A N 1
ATOM 2084 C CA . LEU A 1 259 ? 15.885 4.449 -0.541 1.00 74.31 259 LEU A CA 1
ATOM 2085 C C . LEU A 1 259 ? 17.294 3.847 -0.678 1.00 74.31 259 LEU A C 1
ATOM 2087 O O . LEU A 1 259 ? 18.199 4.207 0.078 1.00 74.31 259 LEU A O 1
ATOM 2091 N N . ALA A 1 260 ? 17.480 2.921 -1.622 1.00 76.12 260 ALA A N 1
ATOM 2092 C CA . ALA A 1 260 ? 18.811 2.416 -1.952 1.00 76.12 260 ALA A CA 1
ATOM 2093 C C . ALA A 1 260 ? 19.704 3.528 -2.537 1.00 76.12 260 ALA A C 1
ATOM 2095 O O . ALA A 1 260 ? 19.213 4.431 -3.214 1.00 76.12 260 ALA A O 1
ATOM 2096 N N . ASN A 1 261 ? 21.020 3.434 -2.305 1.00 73.25 261 ASN A N 1
ATOM 2097 C CA . ASN A 1 261 ? 21.998 4.396 -2.836 1.00 73.25 261 ASN A CA 1
ATOM 2098 C C . ASN A 1 261 ? 21.986 4.441 -4.372 1.00 73.25 261 ASN A C 1
ATOM 2100 O O . ASN A 1 261 ? 22.071 5.512 -4.962 1.00 73.25 261 ASN A O 1
ATOM 2104 N N . GLU A 1 262 ? 21.869 3.276 -5.010 1.00 82.44 262 GLU A N 1
ATOM 2105 C CA . GLU A 1 262 ? 21.646 3.158 -6.449 1.00 82.44 262 GLU A CA 1
ATOM 2106 C C . GLU A 1 262 ? 20.163 2.867 -6.679 1.00 82.44 262 GLU A C 1
ATOM 2108 O O . GLU A 1 262 ? 19.686 1.765 -6.404 1.00 82.44 262 GLU A O 1
ATOM 2113 N N . ARG A 1 263 ? 19.414 3.873 -7.140 1.00 86.12 263 ARG A N 1
ATOM 2114 C CA . ARG A 1 263 ? 17.981 3.744 -7.434 1.00 86.12 263 ARG A CA 1
ATOM 2115 C C . ARG A 1 263 ? 17.782 3.032 -8.762 1.00 86.12 263 ARG A C 1
ATOM 2117 O O . ARG A 1 263 ? 18.196 3.529 -9.810 1.00 86.12 263 ARG A O 1
ATOM 2124 N N . VAL A 1 264 ? 17.098 1.899 -8.719 1.00 91.06 264 VAL A N 1
ATOM 2125 C CA . VAL A 1 264 ? 16.660 1.168 -9.906 1.00 91.06 264 VAL A CA 1
ATOM 2126 C C . VAL A 1 264 ? 15.261 0.642 -9.628 1.00 91.06 264 VAL A C 1
ATOM 2128 O O . VAL A 1 264 ? 14.980 0.128 -8.546 1.00 91.06 264 VAL A O 1
ATOM 2131 N N . LEU A 1 265 ? 14.375 0.818 -10.601 1.00 93.31 265 LEU A N 1
ATOM 2132 C CA . LEU A 1 265 ? 13.053 0.219 -10.604 1.00 93.31 265 LEU A CA 1
ATOM 2133 C C . LEU A 1 265 ? 13.072 -0.987 -11.539 1.00 93.31 265 LEU A C 1
ATOM 2135 O O . LEU A 1 265 ? 13.454 -0.863 -12.704 1.00 93.31 265 LEU A O 1
ATOM 2139 N N . GLN A 1 266 ? 12.634 -2.136 -11.033 1.00 93.94 266 GLN A N 1
ATOM 2140 C CA . GLN A 1 266 ? 12.484 -3.367 -11.809 1.00 93.94 266 GLN A CA 1
ATOM 2141 C C . GLN A 1 266 ? 11.030 -3.517 -12.247 1.00 93.94 266 GLN A C 1
ATOM 2143 O O . GLN A 1 266 ? 10.144 -3.678 -11.410 1.00 93.94 266 GLN A O 1
ATOM 2148 N N . ILE A 1 267 ? 10.780 -3.479 -13.555 1.00 94.44 267 ILE A N 1
ATOM 2149 C CA . ILE A 1 267 ? 9.448 -3.659 -14.141 1.00 94.44 267 ILE A CA 1
ATOM 2150 C C . ILE A 1 267 ? 9.255 -5.120 -14.490 1.00 94.44 267 ILE A C 1
ATOM 2152 O O . ILE A 1 267 ? 10.111 -5.717 -15.144 1.00 94.44 267 ILE A O 1
ATOM 2156 N N . LEU A 1 268 ? 8.134 -5.695 -14.070 1.00 92.38 268 LEU A N 1
ATOM 2157 C CA . LEU A 1 268 ? 7.883 -7.122 -14.200 1.00 92.38 268 LEU A CA 1
ATOM 2158 C C . LEU A 1 268 ? 6.529 -7.419 -14.820 1.00 92.38 268 LEU A C 1
ATOM 2160 O O . LEU A 1 268 ? 5.572 -6.656 -14.673 1.00 92.38 268 LEU A O 1
ATOM 2164 N N . ASP A 1 269 ? 6.443 -8.585 -15.452 1.00 90.81 269 ASP A N 1
ATOM 2165 C CA . ASP A 1 269 ? 5.155 -9.205 -15.725 1.00 90.81 269 ASP A CA 1
ATOM 2166 C C . ASP A 1 269 ? 4.577 -9.882 -14.466 1.00 90.81 269 ASP A C 1
ATOM 2168 O O . ASP A 1 269 ? 5.228 -10.045 -13.428 1.00 90.81 269 ASP A O 1
ATOM 2172 N N . TYR A 1 270 ? 3.333 -10.343 -14.572 1.00 87.19 270 TYR A N 1
ATOM 2173 C CA . TYR A 1 270 ? 2.638 -11.067 -13.503 1.00 87.19 270 TYR A CA 1
ATOM 2174 C C . TYR A 1 270 ? 3.218 -12.463 -13.207 1.00 87.19 270 TYR A C 1
ATOM 2176 O O . TYR A 1 270 ? 2.743 -13.145 -12.300 1.00 87.19 270 TYR A O 1
ATOM 2184 N N . LYS A 1 271 ? 4.209 -12.930 -13.972 1.00 88.31 271 LYS A N 1
ATOM 2185 C CA . LYS A 1 271 ? 4.930 -14.179 -13.698 1.00 88.31 271 LYS A CA 1
ATOM 2186 C C . LYS A 1 271 ? 6.219 -13.928 -12.921 1.00 88.31 271 LYS A C 1
ATOM 2188 O O . LYS A 1 271 ? 6.895 -14.891 -12.567 1.00 88.31 271 LYS A O 1
ATOM 2193 N N . GLY A 1 272 ? 6.553 -12.669 -12.636 1.00 87.94 272 GLY A N 1
ATOM 2194 C CA . GLY A 1 272 ? 7.807 -12.308 -11.990 1.00 87.94 272 GLY A CA 1
ATOM 2195 C C . GLY A 1 272 ? 8.991 -12.417 -12.943 1.00 87.94 272 GLY A C 1
ATOM 2196 O O . GLY A 1 272 ? 10.078 -12.797 -12.523 1.00 87.94 272 GLY A O 1
ATOM 2197 N N . ILE A 1 273 ? 8.792 -12.132 -14.230 1.00 91.25 273 ILE A N 1
ATOM 2198 C CA . ILE A 1 273 ? 9.882 -11.959 -15.192 1.00 91.25 273 ILE A CA 1
ATOM 2199 C C . ILE A 1 273 ? 10.184 -10.467 -15.289 1.00 91.25 273 ILE A C 1
ATOM 2201 O O . ILE A 1 273 ? 9.284 -9.675 -15.558 1.00 91.25 273 ILE A O 1
ATOM 2205 N N . ILE A 1 274 ? 11.450 -10.089 -15.092 1.00 93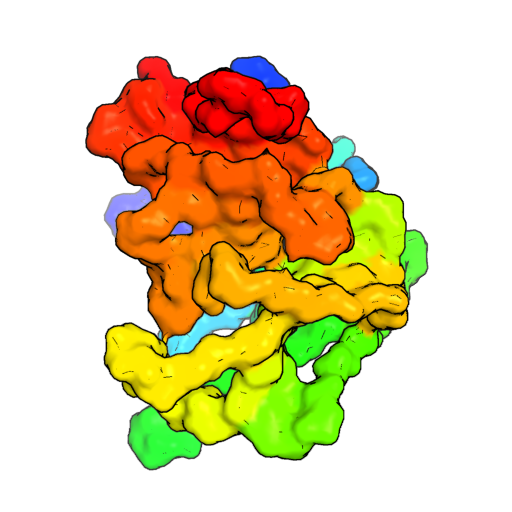.56 274 ILE A N 1
ATOM 2206 C CA . ILE A 1 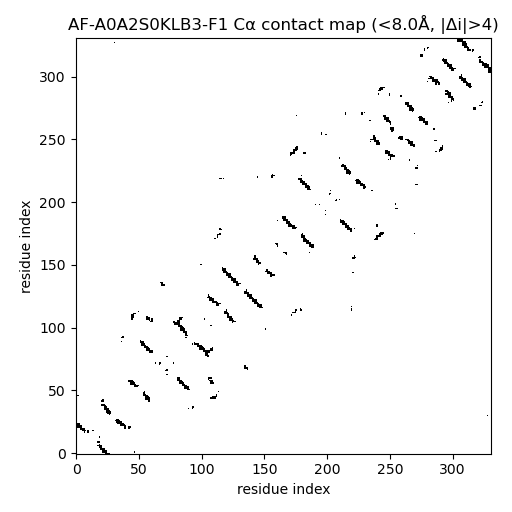274 ? 11.906 -8.709 -15.296 1.00 93.56 274 ILE A CA 1
ATOM 2207 C C . ILE A 1 274 ? 11.850 -8.396 -16.794 1.00 93.56 274 ILE A C 1
ATOM 2209 O O . ILE A 1 274 ? 12.491 -9.064 -17.606 1.00 93.56 274 ILE A O 1
ATOM 2213 N N . LEU A 1 275 ? 11.066 -7.382 -17.142 1.00 94.56 275 LEU A N 1
ATOM 2214 C CA . LEU A 1 275 ? 10.878 -6.886 -18.502 1.00 94.56 275 LEU A CA 1
ATOM 2215 C C . LEU A 1 275 ? 11.809 -5.713 -18.812 1.00 94.56 275 LEU A C 1
ATOM 2217 O O . LEU A 1 275 ? 12.269 -5.578 -19.944 1.00 94.56 275 LEU A O 1
ATOM 2221 N N . ALA A 1 276 ? 12.065 -4.862 -17.818 1.00 95.25 276 ALA A N 1
ATOM 2222 C CA . ALA A 1 276 ? 12.935 -3.703 -17.937 1.00 95.25 276 ALA A CA 1
ATOM 2223 C C . ALA A 1 276 ? 13.454 -3.261 -16.566 1.00 95.25 276 ALA A C 1
ATOM 2225 O O . ALA A 1 276 ? 12.836 -3.523 -15.534 1.00 95.25 276 ALA A O 1
ATOM 2226 N N . GLU A 1 277 ? 14.565 -2.535 -16.588 1.00 94.88 277 GLU A N 1
ATOM 2227 C CA . GLU A 1 277 ? 15.107 -1.812 -15.445 1.00 94.88 277 GLU A CA 1
ATOM 2228 C C . GLU A 1 277 ? 15.261 -0.348 -15.838 1.00 94.88 277 GLU A C 1
ATOM 2230 O O . GLU A 1 277 ? 15.644 -0.039 -16.969 1.00 94.88 277 GLU A O 1
ATOM 2235 N N . VAL A 1 278 ? 14.937 0.556 -14.922 1.00 95.12 278 VAL A N 1
ATOM 2236 C CA . VAL A 1 278 ? 14.994 1.994 -15.183 1.00 95.12 278 VAL A CA 1
ATOM 2237 C C . VAL A 1 278 ? 15.462 2.734 -13.942 1.00 95.12 278 VAL A C 1
ATOM 2239 O O . VAL A 1 278 ? 15.020 2.465 -12.825 1.00 95.12 278 VAL A O 1
ATOM 2242 N N . THR A 1 279 ? 16.362 3.689 -14.139 1.00 93.88 279 THR A N 1
ATOM 2243 C CA . THR A 1 279 ? 16.808 4.588 -13.078 1.00 93.88 279 THR A CA 1
ATOM 2244 C C . THR A 1 279 ? 15.890 5.810 -13.056 1.00 93.88 279 THR A C 1
ATOM 2246 O O . THR A 1 279 ? 15.765 6.489 -14.081 1.00 93.88 279 THR A O 1
ATOM 2249 N N . PRO A 1 280 ? 15.216 6.096 -11.930 1.00 92.50 280 PRO A N 1
ATOM 2250 C CA . PRO A 1 280 ? 14.421 7.307 -11.806 1.00 92.50 280 PRO A CA 1
ATOM 2251 C C . PRO A 1 280 ? 15.324 8.556 -11.765 1.00 92.50 280 PRO A C 1
ATOM 2253 O O . PRO A 1 280 ? 16.522 8.437 -11.496 1.00 92.50 280 PRO A O 1
ATOM 2256 N N . PRO A 1 281 ? 14.781 9.761 -12.024 1.00 91.31 281 PRO A N 1
ATOM 2257 C CA . PRO A 1 281 ? 15.553 11.002 -11.973 1.00 91.31 281 PRO A CA 1
ATOM 2258 C C . PRO A 1 281 ? 16.239 11.227 -10.616 1.00 91.31 281 PRO A C 1
ATOM 2260 O O . PRO A 1 281 ? 15.781 10.739 -9.580 1.00 91.31 281 PRO A O 1
ATOM 2263 N N . GLU A 1 282 ? 17.324 12.002 -10.605 1.00 88.19 282 GLU A N 1
ATOM 2264 C CA . GLU A 1 282 ? 17.961 12.441 -9.358 1.00 88.19 282 GLU A CA 1
ATOM 2265 C C . GLU A 1 282 ? 16.969 13.235 -8.493 1.00 88.19 282 GLU A C 1
ATOM 2267 O O . GLU A 1 282 ? 16.137 13.976 -9.013 1.00 88.19 282 GLU A O 1
ATOM 2272 N N . GLY A 1 283 ? 17.028 13.054 -7.170 1.00 85.69 283 GLY A N 1
ATOM 2273 C CA . GLY A 1 283 ? 16.065 13.663 -6.243 1.00 85.69 283 GLY A CA 1
ATOM 2274 C C . GLY A 1 283 ? 14.693 12.979 -6.225 1.00 85.69 283 GLY A C 1
ATOM 2275 O O . GLY A 1 283 ? 13.764 13.487 -5.598 1.00 85.69 283 GLY A O 1
ATOM 2276 N N . SER A 1 284 ? 14.541 11.835 -6.899 1.00 88.31 284 SER A N 1
ATOM 2277 C CA . SER A 1 284 ? 13.307 11.051 -6.853 1.00 88.31 284 SER A CA 1
ATOM 2278 C C . SER A 1 284 ? 13.058 10.405 -5.487 1.00 88.31 284 SER A C 1
ATOM 2280 O O . SER A 1 284 ? 13.952 9.822 -4.870 1.00 88.31 284 SER A O 1
ATOM 2282 N N . GLY A 1 285 ? 11.805 10.491 -5.040 1.00 86.38 285 GLY A N 1
ATOM 2283 C CA . GLY A 1 285 ? 11.278 9.788 -3.878 1.00 86.38 285 GLY A CA 1
ATOM 2284 C C . GLY A 1 285 ? 10.854 8.350 -4.195 1.00 86.38 285 GLY A C 1
ATOM 2285 O O . GLY A 1 285 ? 11.412 7.683 -5.070 1.00 86.38 285 GLY A O 1
ATOM 2286 N N . MET A 1 286 ? 9.853 7.863 -3.462 1.00 84.69 286 MET A N 1
ATOM 2287 C CA . MET A 1 286 ? 9.170 6.599 -3.763 1.00 84.69 286 MET A CA 1
ATOM 2288 C C . MET A 1 286 ? 8.148 6.787 -4.889 1.00 84.69 286 MET A C 1
ATOM 2290 O O . MET A 1 286 ? 7.698 7.905 -5.153 1.00 84.69 286 MET A O 1
ATOM 2294 N N . ILE A 1 287 ? 7.740 5.685 -5.521 1.00 87.56 287 ILE A N 1
ATOM 2295 C CA . ILE A 1 287 ? 6.571 5.679 -6.411 1.00 87.56 287 ILE A CA 1
ATOM 2296 C C . ILE A 1 287 ? 5.346 6.217 -5.658 1.00 87.56 287 ILE A C 1
ATOM 2298 O O . ILE A 1 287 ? 5.005 5.735 -4.579 1.00 87.56 287 ILE A O 1
ATOM 2302 N N . VAL A 1 288 ? 4.669 7.201 -6.252 1.00 83.88 288 VAL A N 1
ATOM 2303 C CA . VAL A 1 288 ? 3.455 7.822 -5.688 1.00 83.88 288 VAL A CA 1
ATOM 2304 C C . VAL A 1 288 ? 2.171 7.275 -6.314 1.00 83.88 288 VAL A C 1
ATOM 2306 O O . VAL A 1 288 ? 1.079 7.493 -5.793 1.00 83.88 288 VAL A O 1
ATOM 2309 N N . GLY A 1 289 ? 2.283 6.555 -7.433 1.00 84.12 289 GLY A N 1
ATOM 2310 C CA . GLY A 1 289 ? 1.152 5.908 -8.087 1.00 84.12 289 GLY A CA 1
ATOM 2311 C C . GLY A 1 289 ? 1.556 5.094 -9.312 1.00 84.12 289 GLY A C 1
ATOM 2312 O O . GLY A 1 289 ? 2.619 5.302 -9.894 1.00 84.12 289 GLY A O 1
ATOM 2313 N N . MET A 1 290 ? 0.686 4.172 -9.713 1.00 88.19 290 MET A N 1
ATOM 2314 C CA . MET A 1 290 ? 0.840 3.355 -10.914 1.00 88.19 290 MET A CA 1
ATOM 2315 C C . MET A 1 290 ? -0.541 3.026 -11.487 1.00 88.19 290 MET A C 1
ATOM 2317 O O . MET A 1 290 ? -1.469 2.752 -10.725 1.00 88.19 290 MET A O 1
ATOM 2321 N N . ASP A 1 291 ? -0.666 3.049 -12.811 1.00 85.56 291 ASP A N 1
ATOM 2322 C CA . ASP A 1 291 ? -1.826 2.554 -13.554 1.00 85.56 291 ASP A CA 1
ATOM 2323 C C . ASP A 1 291 ? -1.390 1.565 -14.656 1.00 85.56 291 ASP A C 1
ATOM 2325 O O . ASP A 1 291 ? -0.246 1.106 -14.673 1.00 85.56 291 ASP A O 1
ATOM 2329 N N . ASP A 1 292 ? -2.310 1.202 -15.556 1.00 85.50 292 ASP A N 1
ATOM 2330 C CA . ASP A 1 292 ? -2.054 0.275 -16.670 1.00 85.50 292 ASP A CA 1
ATOM 2331 C C . ASP A 1 292 ? -0.895 0.703 -17.583 1.00 85.50 292 ASP A C 1
ATOM 2333 O O . ASP A 1 292 ? -0.228 -0.149 -18.172 1.00 85.50 292 ASP A O 1
ATOM 2337 N N . ASN A 1 293 ? -0.676 2.011 -17.715 1.00 90.81 293 ASN A N 1
ATOM 2338 C CA . ASN A 1 293 ? 0.181 2.609 -18.731 1.00 90.81 293 ASN A CA 1
ATOM 2339 C C . ASN A 1 293 ? 1.325 3.431 -18.131 1.00 90.81 293 ASN A C 1
ATOM 2341 O O . ASN A 1 293 ? 2.296 3.699 -18.833 1.00 90.81 293 ASN A O 1
ATOM 2345 N N . TYR A 1 294 ? 1.235 3.858 -16.870 1.00 92.62 294 TYR A N 1
ATOM 2346 C CA . TYR A 1 294 ? 2.191 4.783 -16.273 1.00 92.62 294 TYR A CA 1
ATOM 2347 C C . TYR A 1 294 ? 2.592 4.418 -14.845 1.00 92.62 294 TYR A C 1
ATOM 2349 O O . TYR A 1 294 ? 1.781 3.981 -14.032 1.00 92.62 294 TYR A O 1
ATOM 2357 N N . ILE A 1 295 ? 3.853 4.700 -14.520 1.00 94.12 295 ILE A N 1
ATOM 2358 C CA . ILE A 1 295 ? 4.348 4.831 -13.142 1.00 94.12 295 ILE A CA 1
ATOM 2359 C C . ILE A 1 295 ? 4.589 6.310 -12.867 1.00 94.12 295 ILE A C 1
ATOM 2361 O O . ILE A 1 295 ? 5.164 6.990 -13.712 1.00 94.12 295 ILE A O 1
ATOM 2365 N N . PHE A 1 296 ? 4.199 6.790 -11.689 1.00 91.38 296 PHE A N 1
ATOM 2366 C CA . PHE A 1 296 ? 4.376 8.170 -11.247 1.00 91.38 296 PHE A CA 1
ATOM 2367 C C . PHE A 1 296 ? 5.332 8.238 -10.060 1.00 91.38 296 PHE A C 1
ATOM 2369 O O . PHE A 1 296 ? 5.210 7.467 -9.106 1.00 91.38 296 PHE A O 1
ATOM 2376 N N . ILE A 1 297 ? 6.258 9.192 -10.098 1.00 91.38 297 ILE A N 1
ATOM 2377 C CA . ILE A 1 297 ? 7.238 9.423 -9.038 1.00 91.38 297 ILE A CA 1
ATOM 2378 C C . ILE A 1 297 ? 7.343 10.913 -8.736 1.00 91.38 297 ILE A C 1
ATOM 2380 O O . ILE A 1 297 ? 7.300 11.747 -9.644 1.00 91.38 297 ILE A O 1
ATOM 2384 N N . GLU A 1 298 ? 7.464 11.246 -7.457 1.00 89.62 298 GLU A N 1
ATOM 2385 C CA . GLU A 1 298 ? 7.788 12.604 -7.037 1.00 89.62 298 GLU A CA 1
ATOM 2386 C C . GLU A 1 298 ? 9.298 12.827 -7.138 1.00 89.62 298 GLU A C 1
ATOM 2388 O O . GLU A 1 298 ? 10.093 11.970 -6.751 1.00 89.62 298 GLU A O 1
ATOM 2393 N N . VAL A 1 299 ? 9.687 13.981 -7.669 1.00 89.12 299 VAL A N 1
ATOM 2394 C CA . VAL A 1 299 ? 11.069 14.438 -7.791 1.00 89.12 299 VAL A CA 1
ATOM 2395 C C . VAL A 1 299 ? 11.185 15.773 -7.073 1.00 89.12 299 VAL A C 1
ATOM 2397 O O . VAL A 1 299 ? 10.477 16.724 -7.404 1.00 89.12 299 VAL A O 1
ATOM 2400 N N . LEU A 1 300 ? 12.078 15.839 -6.089 1.00 85.75 300 LEU A N 1
ATOM 2401 C CA . LEU A 1 300 ? 12.360 17.042 -5.316 1.00 85.75 300 LEU A CA 1
ATOM 2402 C C . LEU A 1 300 ? 13.815 17.441 -5.542 1.00 85.75 300 LEU A C 1
ATOM 2404 O O . LEU A 1 300 ? 14.743 16.731 -5.160 1.00 85.75 300 LEU A O 1
ATOM 2408 N N . THR A 1 301 ? 14.008 18.595 -6.167 1.00 80.69 301 THR A N 1
ATOM 2409 C CA . THR A 1 301 ? 15.324 19.147 -6.501 1.00 80.69 301 THR A CA 1
ATOM 2410 C C . THR A 1 301 ? 15.466 20.553 -5.933 1.00 80.69 301 THR A C 1
ATOM 2412 O O . THR A 1 301 ? 14.474 21.231 -5.678 1.00 80.69 301 THR A O 1
ATOM 2415 N N . GLU A 1 302 ? 16.701 21.036 -5.768 1.00 81.25 302 GLU A N 1
ATOM 2416 C CA . GLU A 1 302 ? 16.933 22.429 -5.345 1.00 81.25 302 GLU A CA 1
ATOM 2417 C C . GLU A 1 302 ? 16.345 23.446 -6.340 1.00 81.25 302 GLU A C 1
ATOM 2419 O O . GLU A 1 302 ? 15.913 24.530 -5.948 1.00 81.25 302 GLU A O 1
ATOM 2424 N N . ASP A 1 303 ? 16.292 23.087 -7.625 1.00 79.50 303 ASP A N 1
ATOM 2425 C CA . ASP A 1 303 ? 15.597 23.852 -8.653 1.00 79.50 303 ASP A CA 1
ATOM 2426 C C . ASP A 1 303 ? 14.091 23.529 -8.630 1.00 79.50 303 ASP A C 1
ATOM 2428 O O . ASP A 1 303 ? 13.662 22.396 -8.874 1.00 79.50 303 ASP A O 1
ATOM 2432 N N . SER A 1 304 ? 13.267 24.537 -8.334 1.00 74.06 304 SER A N 1
ATOM 2433 C CA . SER A 1 304 ? 11.810 24.391 -8.285 1.00 74.06 304 SER A CA 1
ATOM 2434 C C . SER A 1 304 ? 11.185 24.101 -9.652 1.00 74.06 304 SER A C 1
ATOM 2436 O O . SER A 1 304 ? 10.066 23.597 -9.696 1.00 74.06 304 SER A O 1
ATOM 2438 N N . SER A 1 305 ? 11.876 24.407 -10.756 1.00 74.31 305 SER A N 1
ATOM 2439 C CA . SER A 1 305 ? 11.377 24.167 -12.118 1.00 74.31 305 SER A CA 1
ATOM 2440 C C . SER A 1 305 ? 11.491 22.705 -12.565 1.00 74.31 305 SER A C 1
ATOM 2442 O O . SER A 1 305 ? 10.792 22.268 -13.480 1.00 74.31 305 SER A O 1
ATOM 2444 N N . THR A 1 306 ? 12.346 21.930 -11.894 1.00 78.88 306 THR A N 1
ATOM 2445 C CA . THR A 1 306 ? 12.509 20.483 -12.103 1.00 78.88 306 THR A CA 1
ATOM 2446 C C . THR A 1 306 ? 11.892 19.653 -10.981 1.00 78.88 306 THR A C 1
ATOM 2448 O O . THR A 1 306 ? 11.847 18.431 -11.077 1.00 78.88 306 THR A O 1
ATOM 2451 N N . SER A 1 307 ? 11.377 20.304 -9.935 1.00 85.00 307 SER A N 1
ATOM 2452 C CA . SER A 1 307 ? 10.611 19.634 -8.887 1.00 85.00 307 SER A CA 1
ATOM 2453 C C . SER A 1 307 ? 9.177 19.378 -9.343 1.00 85.00 307 SER A C 1
ATOM 2455 O O . SER A 1 307 ? 8.538 20.248 -9.943 1.00 85.00 307 SER A O 1
ATOM 2457 N N . GLY A 1 308 ? 8.647 18.202 -9.023 1.00 85.94 308 GLY A N 1
ATOM 2458 C CA . GLY A 1 308 ? 7.262 17.837 -9.286 1.00 85.94 308 GLY A CA 1
ATOM 2459 C C . GLY A 1 308 ? 7.076 16.355 -9.577 1.00 85.94 308 GLY A C 1
ATOM 2460 O O . GLY A 1 308 ? 7.857 15.516 -9.140 1.00 85.94 308 GLY A O 1
ATOM 2461 N N . ILE A 1 309 ? 6.024 16.022 -10.320 1.00 88.25 309 ILE A N 1
ATOM 2462 C CA . ILE A 1 309 ? 5.700 14.642 -10.677 1.00 88.25 309 ILE A CA 1
ATOM 2463 C C . ILE A 1 309 ? 6.271 14.312 -12.048 1.00 88.25 309 ILE A C 1
ATOM 2465 O O . ILE A 1 309 ? 6.018 15.014 -13.031 1.00 88.25 309 ILE A O 1
ATOM 2469 N N . TYR A 1 310 ? 6.991 13.202 -12.106 1.00 93.06 310 TYR A N 1
ATOM 2470 C CA . TYR A 1 310 ? 7.467 12.574 -13.328 1.00 93.06 310 TYR A CA 1
ATOM 2471 C C . TYR A 1 310 ? 6.684 11.294 -13.563 1.00 93.06 310 TYR A C 1
ATOM 2473 O O . TYR A 1 310 ? 6.182 10.672 -12.623 1.00 93.06 310 TYR A O 1
ATOM 2481 N N . ARG A 1 311 ? 6.586 10.889 -14.826 1.00 93.94 311 ARG A N 1
ATOM 2482 C CA . ARG A 1 311 ? 5.943 9.635 -15.203 1.00 93.94 311 ARG A CA 1
ATOM 2483 C C . ARG A 1 311 ? 6.810 8.814 -16.141 1.00 93.94 311 ARG A C 1
ATOM 2485 O O . ARG A 1 311 ? 7.590 9.369 -16.907 1.00 93.94 311 ARG A O 1
ATOM 2492 N N . LEU A 1 312 ? 6.630 7.506 -16.111 1.00 95.88 312 LEU A N 1
ATOM 2493 C CA . LEU A 1 312 ? 7.253 6.556 -17.025 1.00 95.88 312 LEU A CA 1
ATOM 2494 C C . LEU A 1 312 ? 6.161 5.832 -17.801 1.00 95.88 312 LEU A C 1
ATOM 2496 O O . LEU A 1 312 ? 5.281 5.244 -17.180 1.00 95.88 312 LEU A O 1
ATOM 2500 N N . ASN A 1 313 ? 6.219 5.867 -19.133 1.00 94.75 313 ASN A N 1
ATOM 2501 C CA . ASN A 1 313 ? 5.248 5.190 -19.992 1.00 94.75 313 ASN A CA 1
ATOM 2502 C C . ASN A 1 313 ? 5.606 3.704 -20.181 1.00 94.75 313 ASN A C 1
ATOM 2504 O O . ASN A 1 313 ? 6.608 3.378 -20.816 1.00 94.75 313 ASN A O 1
ATOM 2508 N N . LEU A 1 314 ? 4.765 2.807 -19.672 1.00 94.75 314 LEU A N 1
ATOM 2509 C CA . LEU A 1 314 ? 4.924 1.352 -19.728 1.00 94.75 314 LEU A CA 1
ATOM 2510 C C . LEU A 1 314 ? 4.753 0.783 -21.145 1.00 94.75 314 LEU A C 1
ATOM 2512 O O . LEU A 1 314 ? 5.333 -0.255 -21.455 1.00 94.75 314 LEU A O 1
ATOM 2516 N N . ASP A 1 315 ? 4.073 1.488 -22.053 1.00 93.00 315 ASP A N 1
ATOM 2517 C CA . ASP A 1 315 ? 3.996 1.087 -23.467 1.00 93.00 315 ASP A CA 1
ATOM 2518 C C . ASP A 1 315 ? 5.350 1.180 -24.187 1.00 93.00 315 ASP A C 1
ATOM 2520 O O . ASP A 1 315 ? 5.503 0.674 -25.306 1.00 93.00 315 ASP A O 1
ATOM 2524 N N . ASN A 1 316 ? 6.336 1.843 -23.575 1.00 95.12 316 ASN A N 1
ATOM 2525 C CA . ASN A 1 316 ? 7.689 1.986 -24.101 1.00 95.12 316 ASN A CA 1
ATOM 2526 C C . ASN A 1 316 ? 8.667 0.922 -23.591 1.00 95.12 316 ASN A C 1
ATOM 2528 O O . ASN A 1 316 ? 9.836 0.969 -23.962 1.00 95.12 316 ASN A O 1
ATOM 2532 N N . ILE A 1 317 ? 8.222 -0.067 -22.809 1.00 94.62 317 ILE A N 1
ATOM 2533 C CA . ILE A 1 317 ? 9.079 -1.190 -22.399 1.00 94.62 317 ILE A CA 1
ATOM 2534 C C . ILE A 1 317 ? 9.740 -1.830 -23.632 1.00 94.62 317 ILE A C 1
ATOM 2536 O O . ILE A 1 317 ? 9.078 -2.191 -24.608 1.00 94.62 317 ILE A O 1
ATOM 2540 N N . GLY A 1 318 ? 11.068 -1.969 -23.580 1.00 90.81 318 GLY A N 1
ATOM 2541 C CA . GLY A 1 318 ? 11.879 -2.519 -24.670 1.00 90.81 318 GLY A CA 1
ATOM 2542 C C . GLY A 1 318 ? 12.191 -1.541 -25.811 1.00 90.81 318 GLY A C 1
ATOM 2543 O O . GLY A 1 318 ? 12.747 -1.968 -26.823 1.00 90.81 318 GLY A O 1
ATOM 2544 N N . LYS A 1 319 ? 11.849 -0.255 -25.671 1.00 92.56 319 LYS A N 1
ATOM 2545 C CA . LYS A 1 319 ? 12.205 0.818 -26.610 1.00 92.56 319 LYS A CA 1
ATOM 2546 C C . LYS A 1 319 ? 13.274 1.738 -26.014 1.00 92.56 319 LYS A C 1
ATOM 2548 O O . LYS A 1 319 ? 13.417 1.833 -24.798 1.00 92.56 319 LYS A O 1
ATOM 2553 N N . ASP A 1 320 ? 13.991 2.451 -26.882 1.00 87.56 320 ASP A N 1
ATOM 2554 C CA . ASP A 1 320 ? 15.062 3.382 -26.486 1.00 87.56 320 ASP A CA 1
ATOM 2555 C C . ASP A 1 320 ? 14.550 4.591 -25.675 1.00 87.56 320 ASP A C 1
ATOM 2557 O O . ASP A 1 320 ? 15.321 5.244 -24.976 1.00 87.56 320 ASP A O 1
ATOM 2561 N N . ASP A 1 321 ? 13.254 4.898 -25.755 1.00 89.75 321 ASP A N 1
ATOM 2562 C CA . ASP A 1 321 ? 12.583 6.000 -25.061 1.00 89.75 321 ASP A CA 1
ATOM 2563 C C . ASP A 1 321 ? 11.883 5.563 -23.758 1.00 89.75 321 ASP A C 1
ATOM 2565 O O . ASP A 1 321 ? 10.974 6.243 -23.275 1.00 89.75 321 ASP A O 1
ATOM 2569 N N . PHE A 1 322 ? 12.296 4.437 -23.164 1.00 95.31 322 PHE A N 1
ATOM 2570 C CA . PHE A 1 322 ? 11.808 3.985 -21.859 1.00 95.31 322 PHE A CA 1
ATOM 2571 C C . PHE A 1 322 ? 12.460 4.756 -20.702 1.00 95.31 322 PHE A C 1
ATOM 2573 O O . PHE A 1 322 ? 13.288 4.236 -19.955 1.00 95.31 322 PHE A O 1
ATOM 2580 N N . VAL A 1 323 ? 12.105 6.034 -20.581 1.00 95.00 323 VAL A N 1
ATOM 2581 C CA . VAL A 1 323 ? 12.662 6.965 -19.592 1.00 95.00 323 VAL A CA 1
ATOM 2582 C C . VAL A 1 323 ? 11.563 7.771 -18.907 1.00 95.00 323 VAL A C 1
ATOM 2584 O O . VAL A 1 323 ? 10.467 7.940 -19.444 1.00 95.00 323 VAL A O 1
ATOM 2587 N N . PHE A 1 324 ? 11.857 8.282 -17.711 1.00 94.31 324 PHE A N 1
ATOM 2588 C CA . PHE A 1 324 ? 10.955 9.197 -17.017 1.00 94.31 324 PHE A CA 1
ATOM 2589 C C . PHE A 1 324 ? 10.881 10.547 -17.734 1.00 94.31 324 PHE A C 1
ATOM 2591 O O . PHE A 1 324 ? 11.904 11.146 -18.065 1.00 94.31 324 PHE A O 1
ATOM 2598 N N . GLU A 1 325 ? 9.665 11.055 -17.901 1.00 92.69 325 GLU A N 1
ATOM 2599 C CA . GLU A 1 325 ? 9.383 12.376 -18.453 1.00 92.69 325 GLU A CA 1
ATOM 2600 C C . GLU A 1 325 ? 8.641 13.260 -17.435 1.00 92.69 325 GLU A C 1
ATOM 2602 O O . GLU A 1 325 ? 7.868 12.745 -16.616 1.00 92.69 325 GLU A O 1
ATOM 2607 N N . PRO A 1 326 ? 8.846 14.591 -17.463 1.00 88.94 326 PRO A N 1
ATOM 2608 C CA . PRO A 1 326 ? 8.080 15.514 -16.633 1.00 88.94 326 PRO A CA 1
ATOM 2609 C C . PRO A 1 326 ? 6.575 15.394 -16.909 1.00 88.94 326 PRO A C 1
ATOM 2611 O O . PRO A 1 326 ? 6.146 15.435 -18.063 1.00 88.94 326 PRO A O 1
ATOM 2614 N N . PHE A 1 327 ? 5.764 15.298 -15.854 1.00 84.56 327 PHE A N 1
ATOM 2615 C CA . PHE A 1 327 ? 4.301 15.273 -15.948 1.00 84.56 327 PHE A CA 1
ATOM 2616 C C . PHE A 1 327 ? 3.672 16.531 -15.342 1.00 84.56 327 PHE A C 1
ATOM 2618 O O . PHE A 1 327 ? 2.924 17.237 -16.017 1.00 84.56 327 PHE A O 1
ATOM 2625 N N . PHE A 1 328 ? 4.016 16.849 -14.093 1.00 83.06 328 PHE A N 1
ATOM 2626 C CA . PHE A 1 328 ? 3.538 18.034 -13.384 1.00 83.06 328 PHE A CA 1
ATOM 2627 C C . PHE A 1 328 ? 4.692 18.663 -12.601 1.00 83.06 328 PHE A C 1
ATOM 2629 O O . PHE A 1 328 ? 4.895 18.340 -11.435 1.00 83.06 328 PHE A O 1
ATOM 2636 N N . VAL A 1 329 ? 5.472 19.522 -13.258 1.00 76.31 329 VAL A N 1
ATOM 2637 C CA . VAL A 1 329 ? 6.628 20.213 -12.660 1.00 76.31 329 VAL A CA 1
ATOM 2638 C C . VAL A 1 329 ? 6.341 21.694 -12.433 1.00 76.31 329 VAL A C 1
ATOM 2640 O O . VAL A 1 329 ? 5.517 22.286 -13.141 1.00 76.31 329 VAL A O 1
ATOM 2643 N N . GLY A 1 330 ? 6.999 22.281 -11.429 1.00 62.22 330 GLY A N 1
ATOM 2644 C CA . GLY A 1 330 ? 6.910 23.710 -11.138 1.00 62.22 330 GLY A CA 1
ATOM 2645 C C . GLY A 1 330 ? 7.240 24.545 -12.378 1.00 62.22 330 GLY A C 1
ATOM 2646 O O . GLY A 1 330 ? 8.177 24.241 -13.111 1.00 62.22 330 GLY A O 1
ATOM 2647 N N . ARG A 1 331 ? 6.438 25.578 -12.648 1.00 46.38 331 ARG A N 1
ATOM 2648 C CA . ARG A 1 331 ? 6.722 26.564 -13.700 1.00 46.38 331 ARG A CA 1
ATOM 2649 C C . ARG A 1 331 ? 7.365 27.809 -13.130 1.00 46.38 331 ARG A C 1
ATOM 2651 O O . ARG A 1 331 ? 6.903 28.244 -12.050 1.00 46.38 331 ARG A O 1
#

Organism: NCBI:txid236753

Secondary structure (DSSP, 8-state):
-EEEEE-TT--TTS-HHHHEEEEEEEE-TTS--EEEEEE-SS-EEEEEEETTEEEEEEESSGGGHHHHHHT---HHHHHH-EEEEEEEEGGGTTSPPEEEEEEESSEE---EEEETTEEEEEEEEEEEEEETTEEEEEEEEEEEEEETTT--EEEPPPP--SSTTEEEEE---EEETTEEEEEEEEEEHHHHTS-HHHHHHHHHTT-SPPPPEEEEEE-TT--EEEEEEPPTTS-SS-EEEEETTEEEEE-EETTTTEE-SS--EEEE-TTS-EEEEEPPPTTEEEEEEE-SSEEEEEE--SSTTT-EEEEEEGGGTTSTT-SEEEEEE--

Nearest PDB structures (foldseek):
  4v93-assembly1_C2  TM=4.384E-01  e=6.761E-01  Lumbricus terrestris
  4u8u-assembly1_O  TM=4.206E-01  e=1.272E+00  Glossoscolex paulistus
  6pai-assembly1_C  TM=1.973E-01  e=9.272E-01  Homo sapiens

Sequence (331 aa):
MLASKKNNEASQNTSIEEIYQDCLYEVRIDGSGQKELFVSPKELYSAFVHNDYFYFSTSDIWELMDKLRSGDIEQTELNNLSYKVERVPISNTSSEQELIYKGSGPGYVESMKFIGDKLHFSDYTLTRKEQGHEVMLISNVTKKICDLDTLDIENAVQIQSNNSDKVLTSSDMVPAKDGYMYIYNEIDKELLELSHDEQFAILNNNKIQFPEKYLVKANSDGKVIEKTKLADNFHESGILNGYNSYLCLDNITWFLGKLANERVLQILDYKGIILAEVTPPEGSGMIVGMDDNYIFIEVLTEDSSTSGIYRLNLDNIGKDDFVFEPFFVGR

Solvent-accessible surface area (backbone atoms only — not comparable to full-atom values): 18528 Å² total; per-residue (Å²): 87,82,48,72,39,73,42,89,82,53,54,100,86,53,54,77,72,66,32,47,39,44,27,36,33,52,57,42,94,88,69,50,68,80,42,83,59,40,73,52,96,54,67,67,56,27,75,50,77,56,96,68,26,40,36,38,16,36,47,55,41,72,89,40,43,68,31,62,57,72,61,74,57,54,71,69,59,43,62,67,26,35,20,37,33,36,35,31,44,62,93,46,47,84,53,80,68,45,80,67,45,77,51,77,22,47,30,38,40,62,49,73,44,67,40,84,70,29,43,36,34,37,43,34,38,56,41,84,44,78,59,90,96,44,66,44,79,44,76,46,78,44,48,31,37,28,37,68,90,80,57,50,74,47,74,42,58,76,86,74,56,94,46,90,63,37,41,65,48,67,44,57,73,22,38,32,80,79,22,30,32,32,43,36,31,53,37,54,48,74,59,74,76,47,54,61,67,54,47,49,54,40,54,77,66,66,74,57,80,77,53,62,42,30,41,34,37,20,37,78,72,40,51,76,76,44,78,39,77,50,63,88,88,53,72,95,33,50,50,55,45,38,22,49,69,42,34,34,37,41,35,27,40,68,83,73,79,37,72,40,96,76,57,45,35,40,31,22,39,89,79,65,46,80,70,47,73,40,65,70,64,83,52,48,65,64,78,75,48,60,49,84,48,37,42,31,32,41,25,59,49,97,50,57,60,72,15,33,34,30,33,31,55,56,86,29,67,90,46,98,75,53,51,75,40,85,70,52,51,40,126

Foldseek 3Di:
DKDWDADPPDDPPHDPVRRTWIWDWDADLLRDDTDTQETDPADWLDWDDDPQKIKTKHWPQVVCVVCLQQVVDDPVNQQQIKMFIWMDGSVCNVDDIHTLDMDTGRWIWNDWDDAPQKIKTKTWDWDWDDDPPGIDTDIDIWIWIARNVVSDIDTADDDADPDPQWGKDKADWEYEQAAIKIKIFTHGPVLVVDALVVNVVCVVVVVDDQTWMWMFDAGNSNHTPDIATADPPDQSDFHWYDEYFKIKTWRAPVSVRGHDPFTKIFIDGSNNDGQDIAGADPQWDDFPDDYPFKTKIFHDDPDQQAGDIWIFGPVCRPHPPRYIDDSDGGD